Protein AF-A0AAV0HDR7-F1 (afdb_monomer_lite)

Structure (mmCIF, N/CA/C/O backbone):
data_AF-A0AAV0HDR7-F1
#
_entry.id   AF-A0AAV0HDR7-F1
#
loop_
_atom_site.group_PDB
_atom_site.id
_atom_site.type_symbol
_atom_site.label_atom_id
_atom_site.label_alt_id
_atom_site.label_comp_id
_atom_site.label_asym_id
_atom_site.label_entity_id
_atom_site.label_seq_id
_atom_site.pdbx_PDB_ins_code
_atom_site.Cartn_x
_atom_site.Cartn_y
_atom_site.Cartn_z
_atom_site.occupancy
_atom_site.B_iso_or_equiv
_atom_site.auth_seq_id
_atom_site.auth_comp_id
_atom_site.auth_asym_id
_atom_site.auth_atom_id
_atom_site.pdbx_PDB_model_num
ATOM 1 N N . GLN A 1 1 ? -27.074 -15.297 44.265 1.00 34.19 1 GLN A N 1
ATOM 2 C CA . GLN A 1 1 ? -26.289 -14.424 43.370 1.00 34.19 1 GLN A CA 1
ATOM 3 C C . GLN A 1 1 ? -26.998 -13.086 43.379 1.00 34.19 1 GLN A C 1
ATOM 5 O O . GLN A 1 1 ? -28.187 -13.069 43.107 1.00 34.19 1 GLN A O 1
ATOM 10 N N . ILE A 1 2 ? -26.336 -12.035 43.858 1.00 39.72 2 ILE A N 1
ATOM 11 C CA . ILE A 1 2 ? -26.912 -10.687 43.907 1.00 39.72 2 ILE A CA 1
ATOM 12 C C . ILE A 1 2 ? -26.696 -10.109 42.510 1.00 39.72 2 ILE A C 1
ATOM 14 O O . ILE A 1 2 ? -25.548 -9.975 42.090 1.00 39.72 2 ILE A O 1
ATOM 18 N N . GLU A 1 3 ? -27.776 -9.871 41.774 1.00 47.06 3 GLU A N 1
ATOM 19 C CA . GLU A 1 3 ? -27.735 -9.098 40.534 1.00 47.06 3 GLU A CA 1
ATOM 20 C C . GLU A 1 3 ? -27.318 -7.669 40.915 1.00 47.06 3 GLU A C 1
ATOM 22 O O . GLU A 1 3 ? -28.027 -6.982 41.647 1.00 47.06 3 GLU A O 1
ATOM 27 N N . GLU A 1 4 ? -26.101 -7.261 40.538 1.00 54.31 4 GLU A N 1
ATOM 28 C CA . GLU A 1 4 ? -25.641 -5.886 40.743 1.00 54.31 4 GLU A CA 1
ATOM 29 C C . GLU A 1 4 ? -26.435 -4.961 39.810 1.00 54.31 4 GLU A C 1
ATOM 31 O O . GLU A 1 4 ? -26.267 -4.992 38.591 1.00 54.31 4 GLU A O 1
ATOM 36 N N . GLU A 1 5 ? -27.312 -4.146 40.393 1.00 54.53 5 GLU A N 1
ATOM 37 C CA . GLU A 1 5 ? -28.122 -3.152 39.692 1.00 54.53 5 GLU A CA 1
ATOM 38 C C . GLU A 1 5 ? -27.231 -1.958 39.296 1.00 54.53 5 GLU A C 1
ATOM 40 O O . GLU A 1 5 ? -26.874 -1.114 40.118 1.00 54.53 5 GLU A O 1
ATOM 45 N N . VAL A 1 6 ? -26.793 -1.928 38.034 1.00 62.16 6 VAL A N 1
ATOM 46 C CA . VAL A 1 6 ? -26.079 -0.792 37.433 1.00 62.16 6 VAL A CA 1
ATOM 47 C C . VAL A 1 6 ? -27.110 0.085 36.730 1.00 62.16 6 VAL A C 1
ATOM 49 O O . VAL A 1 6 ? -27.763 -0.368 35.793 1.00 62.16 6 VAL A O 1
ATOM 52 N N . ILE A 1 7 ? -27.246 1.335 37.172 1.00 64.31 7 ILE A N 1
ATOM 53 C CA . ILE A 1 7 ? -28.207 2.288 36.603 1.00 64.31 7 ILE A CA 1
ATOM 54 C C . ILE A 1 7 ? -27.607 2.899 35.328 1.00 64.31 7 ILE A C 1
ATOM 56 O O . ILE A 1 7 ? -26.497 3.442 35.352 1.00 64.31 7 ILE A O 1
ATOM 60 N N . GLU A 1 8 ? -28.339 2.781 34.219 1.00 63.56 8 GLU A N 1
ATOM 61 C CA . GLU A 1 8 ? -27.981 3.320 32.905 1.00 63.56 8 GLU A CA 1
ATOM 62 C C . GLU A 1 8 ? -28.693 4.665 32.680 1.00 63.56 8 GLU A C 1
ATOM 64 O O . GLU A 1 8 ? -29.906 4.710 32.488 1.00 63.56 8 GLU A O 1
ATOM 69 N N . GLU A 1 9 ? -27.943 5.770 32.708 1.00 61.28 9 GLU A N 1
ATOM 70 C CA . GLU A 1 9 ? -28.445 7.100 32.336 1.00 61.28 9 GLU A CA 1
ATOM 71 C C . GLU A 1 9 ? -27.957 7.425 30.914 1.00 61.28 9 GLU A C 1
ATOM 73 O O . GLU A 1 9 ? -26.749 7.466 30.663 1.00 61.28 9 GLU A O 1
ATOM 78 N N . THR A 1 10 ? -28.881 7.626 29.968 1.00 55.19 10 THR A N 1
ATOM 79 C CA . THR A 1 10 ? -28.569 8.096 28.607 1.00 55.19 10 THR A CA 1
ATOM 80 C C . THR A 1 10 ? -28.959 9.562 28.467 1.00 55.19 10 THR A C 1
ATOM 82 O O . THR A 1 10 ? -30.119 9.927 28.657 1.00 55.19 10 THR A O 1
ATOM 85 N N . ASP A 1 11 ? -27.979 10.402 28.148 1.00 59.41 11 ASP A N 1
ATOM 86 C CA . ASP A 1 11 ? -28.189 11.831 27.918 1.00 59.41 11 ASP A CA 1
ATOM 87 C C . ASP A 1 11 ? -28.703 12.085 26.480 1.00 59.41 11 ASP A C 1
ATOM 89 O O . ASP A 1 11 ? -28.557 11.245 25.586 1.00 59.41 11 ASP A O 1
ATOM 93 N N . TYR A 1 12 ? -29.319 13.252 26.238 1.00 51.06 12 TYR A N 1
ATOM 94 C CA . TYR A 1 12 ? -29.935 13.636 24.947 1.00 51.06 12 TYR A CA 1
ATOM 95 C C . TYR A 1 12 ? -28.944 13.640 23.760 1.00 51.06 12 TYR A C 1
ATOM 97 O O . TYR A 1 12 ? -29.343 13.527 22.604 1.00 51.06 12 TYR A O 1
ATOM 105 N N . ASP A 1 13 ? -27.648 13.745 24.044 1.00 52.84 13 ASP A N 1
ATOM 106 C CA . ASP A 1 13 ? -26.509 13.690 23.121 1.00 52.84 13 ASP A CA 1
ATOM 107 C C . ASP A 1 13 ? -25.952 12.262 22.908 1.00 52.84 13 ASP A C 1
ATOM 109 O O . ASP A 1 13 ? -24.920 12.082 22.260 1.00 52.84 13 ASP A O 1
ATOM 113 N N . GLY A 1 14 ? -26.641 11.229 23.409 1.00 55.72 14 GLY A N 1
ATOM 114 C CA . GLY A 1 14 ? -26.338 9.820 23.133 1.00 55.72 14 GLY A CA 1
ATOM 115 C C . GLY A 1 14 ? -25.164 9.253 23.932 1.00 55.72 14 GLY A C 1
ATOM 116 O O . GLY A 1 14 ? -24.683 8.155 23.635 1.00 55.72 14 GLY A O 1
ATOM 117 N N . PHE A 1 15 ? -24.690 9.969 24.951 1.00 53.84 15 PHE A N 1
ATOM 118 C CA . PHE A 1 15 ? -23.687 9.442 25.863 1.00 53.84 15 PHE A CA 1
ATOM 119 C C . PHE A 1 15 ? -24.337 8.647 26.998 1.00 53.84 15 PHE A C 1
ATOM 121 O O . PHE A 1 15 ? -25.120 9.172 27.783 1.00 53.84 15 PHE A O 1
ATOM 128 N N . THR A 1 16 ? -23.952 7.375 27.117 1.00 61.91 16 THR A N 1
ATOM 129 C CA . THR A 1 16 ? -24.355 6.518 28.236 1.00 61.91 16 THR A CA 1
ATOM 130 C C . THR A 1 16 ? -23.404 6.700 29.418 1.00 61.91 16 THR A C 1
ATOM 132 O O . THR A 1 16 ? -22.195 6.444 29.310 1.00 61.91 16 THR A O 1
ATOM 135 N N . THR A 1 17 ? -23.942 7.110 30.561 1.00 69.00 17 THR A N 1
ATOM 136 C CA . THR A 1 17 ? -23.206 7.261 31.816 1.00 69.00 17 THR A CA 1
ATOM 137 C C . THR A 1 17 ? -23.648 6.177 32.790 1.00 69.00 17 THR A C 1
ATOM 139 O O . THR A 1 17 ? -24.837 5.986 33.022 1.00 69.00 17 THR A O 1
ATOM 142 N N . TYR A 1 18 ? -22.682 5.453 33.355 1.00 74.00 18 TYR A N 1
ATOM 143 C CA . TYR A 1 18 ? -22.943 4.392 34.323 1.00 74.00 18 TYR A CA 1
ATOM 144 C C . TYR A 1 18 ? -22.607 4.898 35.720 1.00 74.00 18 TYR A C 1
ATOM 146 O O . TYR A 1 18 ? -21.562 5.531 35.916 1.00 74.00 18 TYR A O 1
ATOM 154 N N . VAL A 1 19 ? -23.474 4.606 36.685 1.00 76.50 19 VAL A N 1
ATOM 155 C CA . VAL A 1 19 ? -23.267 4.955 38.094 1.00 76.50 19 VAL A CA 1
ATOM 156 C C . VAL A 1 19 ? -23.008 3.674 38.881 1.00 76.50 19 VAL A C 1
ATOM 158 O O . VAL A 1 19 ? -23.802 2.737 38.817 1.00 76.50 19 VAL A O 1
ATOM 161 N N . ASP A 1 20 ? -21.876 3.603 39.589 1.00 77.44 20 ASP A N 1
ATOM 162 C CA . ASP A 1 20 ? -21.622 2.497 40.517 1.00 77.44 20 ASP A CA 1
ATOM 163 C C . ASP A 1 20 ? -22.360 2.686 41.856 1.00 77.44 20 ASP A C 1
ATOM 165 O O . ASP A 1 20 ? -22.874 3.758 42.177 1.00 77.44 20 ASP A O 1
ATOM 169 N N . LYS A 1 21 ? -22.358 1.639 42.686 1.00 77.88 21 LYS A N 1
ATOM 170 C CA . LYS A 1 21 ? -22.936 1.641 44.043 1.00 77.88 21 LYS A CA 1
ATOM 171 C C . LYS A 1 21 ? -22.360 2.698 44.999 1.00 77.88 21 LYS A C 1
ATOM 173 O O . LYS A 1 21 ? -22.948 2.949 46.045 1.00 77.88 21 LYS A O 1
ATOM 178 N N . ASN A 1 22 ? -21.237 3.321 44.646 1.00 80.31 22 ASN A N 1
ATOM 179 C CA . ASN A 1 22 ? -20.591 4.383 45.414 1.00 80.31 22 ASN A CA 1
ATOM 180 C C . ASN A 1 22 ? -20.897 5.779 44.832 1.00 80.31 22 ASN A C 1
ATOM 182 O O . ASN A 1 22 ? -20.291 6.764 45.256 1.00 80.31 22 ASN A O 1
ATOM 186 N N . GLY A 1 23 ? -21.802 5.878 43.850 1.00 75.69 23 GLY A N 1
ATOM 187 C CA . GLY A 1 23 ? -22.158 7.127 43.175 1.00 75.69 23 GLY A CA 1
ATOM 188 C C . GLY A 1 23 ? -21.107 7.614 42.174 1.00 75.69 23 GLY A C 1
ATOM 189 O O . GLY A 1 23 ? -21.190 8.744 41.684 1.00 75.69 23 GLY A O 1
ATOM 190 N N . ARG A 1 24 ? -20.099 6.797 41.848 1.00 76.19 24 ARG A N 1
ATOM 191 C CA . ARG A 1 24 ? -19.065 7.152 40.880 1.00 76.19 24 ARG A CA 1
ATOM 192 C C . ARG A 1 24 ? -19.636 7.020 39.476 1.00 76.19 24 ARG A C 1
ATOM 194 O O . ARG A 1 24 ? -19.948 5.924 39.013 1.00 76.19 24 ARG A O 1
ATOM 201 N N . ARG A 1 25 ? -19.712 8.151 38.777 1.00 77.44 25 ARG A N 1
ATOM 202 C CA . ARG A 1 25 ? -20.031 8.200 37.349 1.00 77.44 25 ARG A CA 1
ATOM 203 C C . ARG A 1 25 ? -18.803 7.780 36.549 1.00 77.44 25 ARG A C 1
ATOM 205 O O . ARG A 1 25 ? -17.730 8.368 36.695 1.00 77.44 25 ARG A O 1
ATOM 212 N N . PHE A 1 26 ? -18.948 6.779 35.696 1.00 71.00 26 PHE A N 1
ATOM 213 C CA . PHE A 1 26 ? -17.917 6.389 34.744 1.00 71.00 26 PHE A CA 1
ATOM 214 C C . PHE A 1 26 ? -18.532 6.165 33.366 1.00 71.00 26 PHE A C 1
ATOM 216 O O . PHE A 1 26 ? -19.671 5.725 33.215 1.00 71.00 26 PHE A O 1
ATOM 223 N N . ARG A 1 27 ? -17.755 6.480 32.331 1.00 71.12 27 ARG A N 1
ATOM 224 C CA . ARG A 1 27 ? -18.129 6.206 30.946 1.00 71.12 27 ARG A CA 1
ATOM 225 C C . ARG A 1 27 ? -17.504 4.891 30.522 1.00 71.12 27 ARG A C 1
ATOM 227 O O . ARG A 1 27 ? -16.289 4.720 30.617 1.00 71.12 27 ARG A O 1
ATOM 234 N N . ARG A 1 28 ? -18.323 3.971 30.020 1.00 68.94 28 ARG A N 1
ATOM 235 C CA . ARG A 1 28 ? -17.822 2.887 29.171 1.00 68.94 28 ARG A CA 1
ATOM 236 C C . ARG A 1 28 ? -17.846 3.383 27.736 1.00 68.94 28 ARG A C 1
ATOM 238 O O . ARG A 1 28 ? -18.742 4.126 27.348 1.00 68.94 28 ARG A O 1
ATOM 245 N N . ARG A 1 29 ? -16.854 2.989 26.941 1.00 60.09 29 ARG A N 1
ATOM 246 C CA . ARG A 1 29 ? -16.893 3.263 25.505 1.00 60.09 29 ARG A CA 1
ATOM 247 C C . ARG A 1 29 ? -18.033 2.432 24.911 1.00 60.09 29 ARG A C 1
ATOM 249 O O . ARG A 1 29 ? -17.983 1.207 24.985 1.00 60.09 29 ARG A O 1
ATOM 256 N N . GLY A 1 30 ? -19.059 3.099 24.389 1.00 72.50 30 GLY A N 1
ATOM 257 C CA . GLY A 1 30 ? -20.176 2.442 23.716 1.00 72.50 30 GLY A CA 1
ATOM 258 C C . GLY A 1 30 ? -19.749 1.767 22.404 1.00 72.50 30 GLY A C 1
ATOM 259 O O . GLY A 1 30 ? -18.635 2.003 21.915 1.00 72.50 30 GLY A O 1
ATOM 260 N N . PRO A 1 31 ? -20.615 0.924 21.815 1.00 73.69 31 PRO A N 1
ATOM 261 C CA . PRO A 1 31 ? -20.361 0.312 20.518 1.00 73.69 31 PRO A CA 1
ATOM 262 C C . PRO A 1 31 ? -20.092 1.380 19.453 1.00 73.69 31 PRO A C 1
ATOM 264 O O . PRO A 1 31 ? -20.821 2.358 19.340 1.00 73.69 31 PRO A O 1
ATOM 267 N N . THR A 1 32 ? -19.059 1.190 18.634 1.00 81.25 32 THR A N 1
ATOM 268 C CA . THR A 1 32 ? -18.832 2.055 17.469 1.00 81.25 32 THR A CA 1
ATOM 269 C C . THR A 1 32 ? -19.924 1.786 16.435 1.00 81.25 32 THR A C 1
ATOM 271 O O . THR A 1 32 ? -20.036 0.647 15.974 1.00 81.25 32 THR A O 1
ATOM 274 N N . VAL A 1 33 ? -20.733 2.804 16.116 1.00 80.38 33 VAL A N 1
ATOM 275 C CA . VAL A 1 33 ? -21.875 2.702 15.180 1.00 80.38 33 VAL A CA 1
ATOM 276 C C . VAL A 1 33 ? -21.598 3.409 13.847 1.00 80.38 33 VAL A C 1
ATOM 278 O O . VAL A 1 33 ? -22.056 2.933 12.816 1.00 80.38 33 VAL A O 1
ATOM 281 N N . LEU A 1 34 ? -20.790 4.482 13.858 1.00 85.62 34 LEU A N 1
ATOM 282 C CA . LEU A 1 34 ? -20.462 5.322 12.690 1.00 85.62 34 LEU A CA 1
ATOM 283 C C . LEU A 1 34 ? -21.707 5.921 12.007 1.00 85.62 34 LEU A C 1
ATOM 285 O O . LEU A 1 34 ? -21.869 5.791 10.801 1.00 85.62 34 LEU A O 1
ATOM 289 N N . ALA A 1 35 ? -22.604 6.553 12.773 1.00 84.44 35 ALA A N 1
ATOM 290 C CA . ALA A 1 35 ? -23.875 7.081 12.257 1.00 84.44 35 ALA A CA 1
ATOM 291 C C . ALA A 1 35 ? -23.698 8.040 11.065 1.00 84.44 35 ALA A C 1
ATOM 293 O O . ALA A 1 35 ? -24.413 7.909 10.074 1.00 84.44 35 ALA A O 1
ATOM 294 N N . ASP A 1 36 ? -22.705 8.929 11.130 1.00 85.19 36 ASP A N 1
ATOM 295 C CA . ASP A 1 36 ? -22.412 9.890 10.061 1.00 85.19 36 ASP A CA 1
ATOM 296 C C . ASP A 1 36 ? -22.093 9.182 8.740 1.00 85.19 36 ASP A C 1
ATOM 298 O O . ASP A 1 36 ? -22.634 9.544 7.704 1.00 85.19 36 ASP A O 1
ATOM 302 N N . LEU A 1 37 ? -21.311 8.097 8.800 1.00 84.50 37 LEU A N 1
ATOM 303 C CA . LEU A 1 37 ? -20.946 7.274 7.645 1.00 84.50 37 LEU A CA 1
ATOM 304 C C . LEU A 1 37 ? -22.163 6.608 6.989 1.00 84.50 37 LEU A C 1
ATOM 306 O O . LEU A 1 37 ? -22.283 6.549 5.765 1.00 84.50 37 LEU A O 1
ATOM 310 N N . TRP A 1 38 ? -23.074 6.075 7.804 1.00 83.12 38 TRP A N 1
ATOM 311 C CA . TRP A 1 38 ? -24.282 5.421 7.299 1.00 83.12 38 TRP A CA 1
ATOM 312 C C . TRP A 1 38 ? -25.230 6.419 6.632 1.00 83.12 38 TRP A C 1
ATOM 314 O O . TRP A 1 38 ? -25.841 6.078 5.616 1.00 83.12 38 TRP A O 1
ATOM 324 N N . ASN A 1 39 ? -25.275 7.646 7.152 1.00 85.44 39 ASN A N 1
ATOM 325 C CA . ASN A 1 39 ? -26.124 8.733 6.673 1.00 85.44 39 ASN A CA 1
ATOM 326 C C . ASN A 1 39 ? -25.487 9.582 5.556 1.00 85.44 39 ASN A C 1
ATOM 328 O O . ASN A 1 39 ? -26.106 10.555 5.136 1.00 85.44 39 ASN A O 1
ATOM 332 N N . MET A 1 40 ? -24.291 9.227 5.067 1.00 82.00 40 MET A N 1
ATOM 333 C CA . MET A 1 40 ? -23.669 9.910 3.927 1.00 82.00 40 MET A CA 1
ATOM 334 C C . MET A 1 40 ? -24.518 9.785 2.663 1.00 82.00 40 MET A C 1
ATOM 336 O O . MET A 1 40 ? -25.127 8.732 2.407 1.00 82.00 40 MET A O 1
ATOM 340 N N . ASP A 1 41 ? -24.489 10.844 1.854 1.00 82.06 41 ASP A N 1
ATOM 341 C CA . ASP A 1 41 ? -25.133 10.870 0.549 1.00 82.06 41 ASP A CA 1
ATOM 342 C C . ASP A 1 41 ? -24.587 9.743 -0.347 1.00 82.06 41 ASP A C 1
ATOM 344 O O . ASP A 1 41 ? -23.378 9.523 -0.386 1.00 82.06 41 ASP A O 1
ATOM 348 N N . PRO A 1 42 ? -25.429 9.046 -1.133 1.00 80.31 42 PRO A N 1
ATOM 349 C CA . PRO A 1 42 ? -24.983 7.944 -1.998 1.00 80.31 42 PRO A CA 1
ATOM 350 C C . PRO A 1 42 ? -23.933 8.329 -3.056 1.00 80.31 42 PRO A C 1
ATOM 352 O O . PRO A 1 42 ? -23.271 7.462 -3.625 1.00 80.31 42 PRO A O 1
ATOM 355 N N . ASN A 1 43 ? -23.805 9.627 -3.351 1.00 81.25 43 ASN A N 1
ATOM 356 C CA . ASN A 1 43 ? -22.814 10.164 -4.285 1.00 81.25 43 ASN A CA 1
ATOM 357 C C . ASN A 1 43 ? -21.479 10.508 -3.607 1.00 81.25 43 ASN A C 1
ATOM 359 O O . ASN A 1 43 ? -20.488 10.726 -4.304 1.00 81.25 43 ASN A O 1
ATOM 363 N N . GLU A 1 44 ? -21.452 10.583 -2.278 1.00 82.94 44 GLU A N 1
ATOM 364 C CA . GLU A 1 44 ? -20.258 10.872 -1.500 1.00 82.94 44 GLU A CA 1
ATOM 365 C C . GLU A 1 44 ? -19.588 9.558 -1.100 1.00 82.94 44 GLU A C 1
ATOM 367 O O . GLU A 1 44 ? -20.213 8.646 -0.559 1.00 82.94 44 GLU A O 1
ATOM 372 N N . LYS A 1 45 ? -18.294 9.446 -1.397 1.00 84.81 45 LYS A N 1
ATOM 373 C CA . LYS A 1 45 ? -17.498 8.263 -1.081 1.00 84.81 45 LYS A CA 1
ATOM 374 C C . LYS A 1 45 ? -16.282 8.694 -0.299 1.00 84.81 45 LYS A C 1
ATOM 376 O O . LYS A 1 45 ? -15.652 9.693 -0.636 1.00 84.81 45 LYS A O 1
ATOM 381 N N . ILE A 1 46 ? -15.921 7.906 0.704 1.00 83.12 46 ILE A N 1
ATOM 382 C CA . ILE A 1 46 ? -14.618 8.071 1.337 1.00 83.12 46 ILE A CA 1
ATOM 383 C C . ILE A 1 46 ? -13.556 7.654 0.314 1.00 83.12 46 ILE A C 1
ATOM 385 O O . ILE A 1 46 ? -13.763 6.695 -0.434 1.00 83.12 46 ILE A O 1
ATOM 389 N N . ASP A 1 47 ? -12.420 8.347 0.305 1.00 83.25 47 ASP A N 1
ATOM 390 C CA . ASP A 1 47 ? -11.208 7.946 -0.407 1.00 83.25 47 ASP A CA 1
ATOM 391 C C . ASP A 1 47 ? -10.232 7.265 0.567 1.00 83.25 47 ASP A C 1
ATOM 393 O O . ASP A 1 47 ? -9.841 7.829 1.586 1.00 83.25 47 ASP A O 1
ATOM 397 N N . VAL A 1 48 ? -9.845 6.024 0.267 1.00 82.88 48 VAL A N 1
ATOM 398 C CA . VAL A 1 48 ? -8.876 5.232 1.028 1.00 82.88 48 VAL A CA 1
ATOM 399 C C . VAL A 1 48 ? -7.819 4.806 0.053 1.00 82.88 48 VAL A C 1
ATOM 401 O O . VAL A 1 48 ? -8.067 4.157 -0.966 1.00 82.88 48 VAL A O 1
ATOM 404 N N . GLU A 1 49 ? -6.615 5.202 0.407 1.00 84.25 49 GLU A N 1
ATOM 405 C CA . GLU A 1 49 ? -5.419 4.825 -0.298 1.00 84.25 49 GLU A CA 1
ATOM 406 C C . GLU A 1 49 ? -5.117 3.369 0.044 1.00 84.25 49 GLU A C 1
ATOM 408 O O . GLU A 1 49 ? -5.338 2.904 1.166 1.00 84.25 49 GLU A O 1
ATOM 413 N N . VAL A 1 50 ? -4.651 2.618 -0.946 1.00 81.75 50 VAL A N 1
ATOM 414 C CA . VAL A 1 50 ? -4.250 1.230 -0.740 1.00 81.75 50 VAL A CA 1
ATOM 415 C C . VAL A 1 50 ? -2.807 1.041 -1.153 1.00 81.75 50 VAL A C 1
ATOM 417 O O . VAL A 1 50 ? -2.346 1.544 -2.182 1.00 81.75 50 VAL A O 1
ATOM 420 N N . ASN A 1 51 ? -2.093 0.260 -0.351 1.00 81.88 51 ASN A N 1
ATOM 421 C CA . ASN A 1 51 ? -0.738 -0.137 -0.680 1.00 81.88 51 ASN A CA 1
ATOM 422 C C . ASN A 1 51 ? -0.733 -1.168 -1.830 1.00 81.88 51 ASN A C 1
ATOM 424 O O . ASN A 1 51 ? -1.769 -1.700 -2.238 1.00 81.88 51 ASN A O 1
ATOM 428 N N . LYS A 1 52 ? 0.460 -1.535 -2.311 1.00 79.06 52 LYS A N 1
ATOM 429 C CA . LYS A 1 52 ? 0.664 -2.569 -3.350 1.00 79.06 52 LYS A CA 1
ATOM 430 C C . LYS A 1 52 ? 0.033 -3.939 -3.043 1.00 79.06 52 LYS A C 1
ATOM 432 O O . LYS A 1 52 ? -0.159 -4.745 -3.947 1.00 79.06 52 LYS A O 1
ATOM 437 N N . HIS A 1 53 ? -0.264 -4.215 -1.775 1.00 76.19 53 HIS A N 1
ATOM 438 C CA . HIS A 1 53 ? -0.889 -5.454 -1.313 1.00 76.19 53 HIS A CA 1
ATOM 439 C C . HIS A 1 53 ? -2.410 -5.322 -1.125 1.00 76.19 53 HIS A C 1
ATOM 441 O O . HIS A 1 53 ? -3.047 -6.269 -0.667 1.00 76.19 53 HIS A O 1
ATOM 447 N N . GLY A 1 54 ? -3.002 -4.169 -1.454 1.00 75.88 54 GLY A N 1
ATOM 448 C CA . GLY A 1 54 ? -4.429 -3.896 -1.270 1.00 75.88 54 GLY A CA 1
ATOM 449 C C . GLY A 1 54 ? -4.833 -3.654 0.187 1.00 75.88 54 GLY A C 1
ATOM 450 O O . GLY A 1 54 ? -6.013 -3.728 0.515 1.00 75.88 54 GLY A O 1
ATOM 451 N N . THR A 1 55 ? -3.874 -3.402 1.081 1.00 82.31 55 THR A N 1
ATOM 452 C CA . THR A 1 55 ? -4.161 -3.017 2.469 1.00 82.31 55 THR A CA 1
ATOM 453 C C . THR A 1 55 ? -4.454 -1.519 2.522 1.00 82.31 55 THR A C 1
ATOM 455 O O . THR A 1 55 ? -3.678 -0.752 1.945 1.00 82.31 55 THR A O 1
ATOM 458 N N . PRO A 1 56 ? -5.524 -1.092 3.212 1.00 83.25 56 PRO A N 1
ATOM 459 C CA . PRO A 1 56 ? -5.830 0.321 3.381 1.00 83.25 56 PRO A CA 1
ATOM 460 C C . PRO A 1 56 ? -4.725 1.024 4.176 1.00 83.25 56 PRO A C 1
ATOM 462 O O . PRO A 1 56 ? -4.320 0.561 5.244 1.00 83.25 56 PRO A O 1
ATOM 465 N N . CYS A 1 57 ? -4.252 2.147 3.656 1.00 81.50 57 CYS A N 1
ATOM 466 C CA . CYS A 1 57 ? -3.274 3.030 4.275 1.00 81.50 57 CYS A CA 1
ATOM 467 C C . CYS A 1 57 ? -3.773 4.480 4.211 1.00 81.50 57 CYS A C 1
ATOM 469 O O . CYS A 1 57 ? -4.644 4.827 3.421 1.00 81.50 57 CYS A O 1
ATOM 471 N N . GLY A 1 58 ? -3.268 5.330 5.105 1.00 79.88 58 GLY A N 1
ATOM 472 C CA . GLY A 1 58 ? -3.606 6.754 5.129 1.00 79.88 58 GLY A CA 1
ATOM 473 C C . GLY A 1 58 ? -4.596 7.172 6.210 1.00 79.88 58 GLY A C 1
ATOM 474 O O . GLY A 1 58 ? -4.963 6.359 7.061 1.00 79.88 58 GLY A O 1
ATOM 475 N N . PRO A 1 59 ? -4.986 8.457 6.216 1.00 81.81 59 PRO A N 1
ATOM 476 C CA . PRO A 1 59 ? -5.759 9.056 7.305 1.00 81.81 59 PRO A CA 1
ATOM 477 C C . PRO A 1 59 ? -7.110 8.359 7.508 1.00 81.81 59 PRO A C 1
ATOM 479 O O . PRO A 1 59 ? -7.487 8.056 8.638 1.00 81.81 59 PRO A O 1
ATOM 482 N N . GLU A 1 60 ? -7.773 7.985 6.414 1.00 84.88 60 GLU A N 1
ATOM 483 C CA . GLU A 1 60 ? -9.089 7.337 6.443 1.00 84.88 60 GLU A CA 1
ATOM 484 C C . GLU A 1 60 ? -9.035 5.820 6.686 1.00 84.88 60 GLU A C 1
ATOM 486 O O . GLU A 1 60 ? -10.068 5.170 6.867 1.00 84.88 60 GLU A O 1
ATOM 491 N N . SER A 1 61 ? -7.838 5.222 6.752 1.00 83.75 61 SER A N 1
ATOM 492 C CA . SER A 1 61 ? -7.682 3.775 6.968 1.00 83.75 61 SER A CA 1
ATOM 493 C C . SER A 1 61 ? -8.291 3.304 8.295 1.00 83.75 61 SER A C 1
ATOM 495 O O . SER A 1 61 ? -8.902 2.235 8.356 1.00 83.75 61 SER A O 1
ATOM 497 N N . GLY A 1 62 ? -8.186 4.115 9.354 1.00 85.00 62 GLY A N 1
ATOM 498 C CA . GLY A 1 62 ? -8.766 3.812 10.665 1.00 85.00 62 GLY A CA 1
ATOM 499 C C . GLY A 1 62 ? -10.296 3.879 10.675 1.00 85.00 62 GLY A C 1
ATOM 500 O O . GLY A 1 62 ? -10.951 3.040 11.306 1.00 85.00 62 GLY A O 1
ATOM 501 N N . LEU A 1 63 ? -10.871 4.839 9.943 1.00 86.75 63 LEU A N 1
ATOM 502 C CA . LEU A 1 63 ? -12.318 4.962 9.766 1.00 86.75 63 LEU A CA 1
ATOM 503 C C . LEU A 1 63 ? -12.859 3.767 8.975 1.00 86.75 63 LEU A C 1
ATOM 505 O O . LEU A 1 63 ? -13.816 3.119 9.404 1.00 86.75 63 LEU A O 1
ATOM 509 N N . PHE A 1 64 ? -12.175 3.396 7.893 1.00 86.50 64 PHE A N 1
ATOM 510 C CA . PHE A 1 64 ? -12.518 2.226 7.092 1.00 86.50 64 PHE A CA 1
ATOM 511 C C . PHE A 1 64 ? -12.433 0.913 7.874 1.00 86.50 64 PHE A C 1
ATOM 513 O O . PHE A 1 64 ? -13.349 0.091 7.822 1.00 86.50 64 PHE A O 1
ATOM 520 N N . ALA A 1 65 ? -11.365 0.714 8.650 1.00 87.75 65 ALA A N 1
ATOM 521 C CA . ALA A 1 65 ? -11.231 -0.461 9.506 1.00 87.75 65 ALA A CA 1
ATOM 522 C C . ALA A 1 65 ? -12.378 -0.543 10.529 1.00 87.75 65 ALA A C 1
ATOM 524 O O . ALA A 1 65 ? -12.932 -1.620 10.767 1.00 87.75 65 ALA A O 1
ATOM 525 N N . SER A 1 66 ? -12.780 0.601 11.091 1.00 88.56 66 SER A N 1
ATOM 526 C CA . SER A 1 66 ? -13.925 0.685 12.003 1.00 88.56 66 SER A CA 1
ATOM 527 C C . SER A 1 66 ? -15.236 0.326 11.298 1.00 88.56 66 SER A C 1
ATOM 529 O O . SER A 1 66 ? -16.031 -0.433 11.853 1.00 88.56 66 SER A O 1
ATOM 531 N N . PHE A 1 67 ? -15.441 0.802 10.066 1.00 89.56 67 PHE A N 1
ATOM 532 C CA . PHE A 1 67 ? -16.601 0.474 9.233 1.00 89.56 67 PHE A CA 1
ATOM 533 C C . PHE A 1 67 ? -16.703 -1.021 8.944 1.00 89.56 67 PHE A C 1
ATOM 535 O O . PHE A 1 67 ? -17.737 -1.630 9.225 1.00 89.56 67 PHE A O 1
ATOM 542 N N . LEU A 1 68 ? -15.616 -1.645 8.487 1.00 88.69 68 LEU A N 1
ATOM 543 C CA . LEU A 1 68 ? -15.570 -3.094 8.283 1.00 88.69 68 LEU A CA 1
ATOM 544 C C . LEU A 1 68 ? -15.880 -3.856 9.578 1.00 88.69 68 LEU A C 1
ATOM 546 O O . LEU A 1 68 ? -16.581 -4.867 9.548 1.00 88.69 68 LEU A O 1
ATOM 550 N N . GLY A 1 69 ? -15.427 -3.346 10.726 1.00 88.44 69 GLY A N 1
ATOM 551 C CA . GLY A 1 69 ? -15.766 -3.892 12.040 1.00 88.44 69 GLY A CA 1
ATOM 552 C C . GLY A 1 69 ? -17.251 -3.771 12.413 1.00 88.44 69 GLY A C 1
ATOM 553 O O . GLY A 1 69 ? -17.758 -4.596 13.174 1.00 88.44 69 GLY A O 1
ATOM 554 N N . VAL A 1 70 ? -17.979 -2.773 11.904 1.00 89.00 70 VAL A N 1
ATOM 555 C CA . VAL A 1 70 ? -19.447 -2.684 12.041 1.00 89.00 70 VAL A CA 1
ATOM 556 C C . VAL A 1 70 ? -20.122 -3.709 11.131 1.00 89.00 70 VAL A C 1
ATOM 558 O O . VAL A 1 70 ? -20.966 -4.472 11.601 1.00 89.00 70 VAL A O 1
ATOM 561 N N . VAL A 1 71 ? -19.709 -3.784 9.863 1.00 88.56 71 VAL A N 1
ATOM 562 C CA . VAL A 1 71 ? -20.263 -4.731 8.880 1.00 88.56 71 VAL A CA 1
ATOM 563 C C . VAL A 1 71 ? -20.080 -6.179 9.343 1.00 88.56 71 VAL A C 1
ATOM 565 O O . VAL A 1 71 ? -21.028 -6.955 9.295 1.00 88.56 71 VAL A O 1
ATOM 568 N N . ALA A 1 72 ? -18.905 -6.525 9.876 1.00 88.81 72 ALA A N 1
ATOM 569 C CA . ALA A 1 72 ? -18.585 -7.870 10.360 1.00 88.81 72 ALA A CA 1
ATOM 570 C C . ALA A 1 72 ? -19.347 -8.298 11.628 1.00 88.81 72 ALA A C 1
ATOM 572 O O . ALA A 1 72 ? -19.336 -9.474 11.990 1.00 88.81 72 ALA A O 1
ATOM 573 N N . ARG A 1 73 ? -19.981 -7.357 12.336 1.00 86.19 73 ARG A N 1
ATOM 574 C CA . ARG A 1 73 ? -20.856 -7.655 13.482 1.00 86.19 73 ARG A CA 1
ATOM 575 C C . ARG A 1 73 ? -22.320 -7.785 13.076 1.00 86.19 73 ARG A C 1
ATOM 577 O O . ARG A 1 73 ? -23.134 -8.241 13.875 1.00 86.19 73 ARG A O 1
ATOM 584 N N . ASN A 1 74 ? -22.669 -7.380 11.860 1.00 85.56 74 ASN A N 1
ATOM 585 C CA . ASN A 1 74 ? -24.038 -7.409 11.387 1.00 85.56 74 ASN A CA 1
ATOM 586 C C . ASN A 1 74 ? -24.359 -8.787 10.794 1.00 85.56 74 ASN A C 1
ATOM 588 O O . ASN A 1 74 ? -23.895 -9.140 9.709 1.00 85.56 74 ASN A O 1
ATOM 592 N N . GLY A 1 75 ? -25.204 -9.552 11.490 1.00 84.56 75 GLY A N 1
ATOM 593 C CA . GLY A 1 75 ? -25.607 -10.902 11.081 1.00 84.56 75 GLY A CA 1
ATOM 594 C C . GLY A 1 75 ? -26.292 -10.983 9.710 1.00 84.56 75 GLY A C 1
ATOM 595 O O . GLY A 1 75 ? -26.322 -12.059 9.120 1.00 84.56 75 GLY A O 1
ATOM 596 N N . LEU A 1 76 ? -26.789 -9.863 9.166 1.00 85.94 76 LEU A N 1
ATOM 597 C CA . LEU A 1 76 ? -27.341 -9.798 7.806 1.00 85.94 76 LEU A CA 1
ATOM 598 C C . LEU A 1 76 ? -26.261 -9.953 6.726 1.00 85.94 76 LEU A C 1
ATOM 600 O O . LEU A 1 76 ? -26.522 -10.520 5.663 1.00 85.94 76 LEU A O 1
ATOM 604 N N . PHE A 1 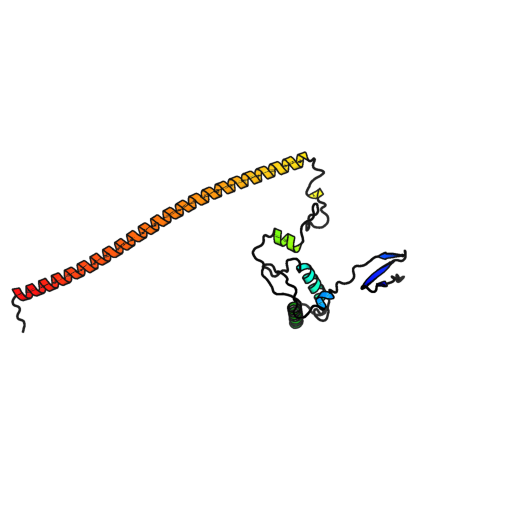77 ? -25.058 -9.444 6.998 1.00 87.00 77 PHE A N 1
ATOM 605 C CA . PHE A 1 77 ? -23.918 -9.485 6.083 1.00 87.00 77 PHE A CA 1
ATOM 606 C C . PHE A 1 77 ? -22.962 -10.622 6.423 1.00 87.00 77 PHE A C 1
ATOM 608 O O . PHE A 1 77 ? -22.433 -11.266 5.524 1.00 87.00 77 PHE A O 1
ATOM 615 N N . THR A 1 78 ? -22.770 -10.909 7.708 1.00 87.69 78 THR A N 1
ATOM 616 C CA . THR A 1 78 ? -21.868 -11.958 8.189 1.00 87.69 78 THR A CA 1
ATOM 617 C C . THR A 1 78 ? -22.601 -12.899 9.148 1.00 87.69 78 THR A C 1
ATOM 619 O O . THR A 1 78 ? -22.458 -12.767 10.368 1.00 87.69 78 THR A O 1
ATOM 622 N N . PRO A 1 79 ? -23.395 -13.856 8.628 1.00 88.19 79 PRO A N 1
ATOM 623 C CA . PRO A 1 79 ? -24.054 -14.854 9.461 1.00 88.19 79 PRO A CA 1
ATOM 624 C C . PRO A 1 79 ? -23.016 -15.707 10.195 1.00 88.19 79 PRO A C 1
ATOM 626 O O . PRO A 1 79 ? -22.145 -16.300 9.560 1.00 88.19 79 PRO A O 1
ATOM 629 N N . LEU A 1 80 ? -23.124 -15.797 11.523 1.00 86.06 80 LEU A N 1
ATOM 630 C CA . LEU A 1 80 ? -22.183 -16.557 12.361 1.00 86.06 80 LEU A CA 1
ATOM 631 C C . LEU A 1 80 ? -22.247 -18.071 12.114 1.00 86.06 80 LEU A C 1
ATOM 633 O O . LEU A 1 80 ? -21.273 -18.782 12.344 1.00 86.06 80 LEU A O 1
ATOM 637 N N . GLU A 1 81 ? -23.390 -18.559 11.634 1.00 87.06 81 GLU A N 1
ATOM 638 C CA . GLU A 1 81 ? -23.624 -19.975 11.335 1.00 87.06 81 GLU A CA 1
ATOM 639 C C . GLU A 1 81 ? -22.849 -20.448 10.096 1.00 87.06 81 GLU A C 1
ATOM 641 O O . GLU A 1 81 ? -22.545 -21.635 9.952 1.00 87.06 81 GLU A O 1
ATOM 646 N N . LEU A 1 82 ? -22.501 -19.521 9.196 1.00 87.12 82 LEU A N 1
ATOM 647 C CA . LEU A 1 82 ? -21.838 -19.832 7.938 1.00 87.12 82 LEU A CA 1
ATOM 648 C C . LEU A 1 82 ? -20.328 -19.644 8.043 1.00 87.12 82 LEU A C 1
ATOM 650 O O . LEU A 1 82 ? -19.808 -18.625 8.491 1.00 87.12 82 LEU A O 1
ATOM 654 N N . ASN A 1 83 ? -19.594 -20.630 7.533 1.00 86.25 83 ASN A N 1
ATOM 655 C CA . ASN A 1 83 ? -18.147 -20.529 7.432 1.00 86.25 83 ASN A CA 1
ATOM 656 C C . ASN A 1 83 ? -17.764 -19.745 6.168 1.00 86.25 83 ASN A C 1
ATOM 658 O O . ASN A 1 83 ? -18.123 -20.139 5.059 1.00 86.25 83 ASN A O 1
ATOM 662 N N . TRP A 1 84 ? -16.972 -18.683 6.325 1.00 83.12 84 TRP A N 1
ATOM 663 C CA . TRP A 1 84 ? -16.558 -17.783 5.240 1.00 83.12 84 TRP A CA 1
ATOM 664 C C . TRP A 1 84 ? -15.815 -18.466 4.079 1.00 83.12 84 TRP A C 1
ATOM 666 O O . TRP A 1 84 ? -15.782 -17.940 2.967 1.00 83.12 84 TRP A O 1
ATOM 676 N N . ARG A 1 85 ? -15.214 -19.640 4.319 1.00 86.06 85 ARG A N 1
ATOM 677 C CA . ARG A 1 85 ? -14.522 -20.428 3.284 1.00 86.06 85 ARG A CA 1
ATOM 678 C C . ARG A 1 85 ? -15.482 -21.237 2.405 1.00 86.06 85 ARG A C 1
ATOM 680 O O . ARG A 1 85 ? -15.071 -21.708 1.345 1.00 86.06 85 ARG A O 1
ATOM 687 N N . LYS A 1 86 ? -16.733 -21.436 2.832 1.00 88.50 86 LYS A N 1
ATOM 688 C CA . LYS A 1 86 ? -17.722 -22.249 2.111 1.00 88.50 86 LYS A CA 1
ATOM 689 C C . LYS A 1 86 ? -18.381 -21.463 0.979 1.00 88.50 86 LYS A C 1
ATOM 691 O O . LYS A 1 86 ? -18.517 -20.243 1.028 1.00 88.50 86 LYS A O 1
ATOM 696 N N . ALA A 1 87 ? -18.843 -22.188 -0.039 1.00 88.25 87 ALA A N 1
ATOM 697 C CA . ALA A 1 87 ? -19.520 -21.598 -1.192 1.00 88.25 87 ALA A CA 1
ATOM 698 C C . ALA A 1 87 ? -20.836 -20.888 -0.820 1.00 88.25 87 ALA A C 1
ATOM 700 O O . ALA A 1 87 ? -21.179 -19.890 -1.445 1.00 88.25 87 ALA A O 1
ATOM 701 N N . GLU A 1 88 ? -21.515 -21.344 0.234 1.00 89.19 88 GLU A N 1
ATOM 702 C CA . GLU A 1 88 ? -22.734 -20.735 0.793 1.00 89.19 88 GLU A CA 1
ATOM 703 C C . GLU A 1 88 ? -22.529 -19.279 1.240 1.00 89.19 88 GLU A C 1
ATOM 705 O O . GLU A 1 88 ? -23.470 -18.491 1.243 1.00 89.19 88 GLU A O 1
ATOM 710 N N . PHE A 1 89 ? -21.290 -18.888 1.559 1.00 90.38 89 PHE A N 1
ATOM 711 C CA . PHE A 1 89 ? -20.959 -17.521 1.957 1.00 90.38 89 PHE A CA 1
ATOM 712 C C . PHE A 1 89 ? -20.744 -16.572 0.761 1.00 90.38 89 PHE A C 1
ATOM 714 O O . PHE A 1 89 ? -20.730 -15.353 0.918 1.00 90.38 89 PHE A O 1
ATOM 721 N N . ARG A 1 90 ? -20.603 -17.092 -0.467 1.00 89.81 90 ARG A N 1
ATOM 722 C CA . ARG A 1 90 ? -20.396 -16.279 -1.683 1.00 89.81 90 ARG A CA 1
ATOM 723 C C . ARG A 1 90 ? -21.435 -15.164 -1.898 1.00 89.81 90 ARG A C 1
ATOM 725 O O . ARG A 1 90 ? -20.993 -14.053 -2.188 1.00 89.81 90 ARG A O 1
ATOM 732 N N . PRO A 1 91 ? -22.759 -15.383 -1.749 1.00 90.38 91 PRO A N 1
ATOM 733 C CA . PRO A 1 91 ? -23.739 -14.304 -1.908 1.00 90.38 91 PRO A CA 1
ATOM 734 C C . PRO A 1 91 ? -23.566 -13.192 -0.867 1.00 90.38 91 PRO A C 1
ATOM 736 O O . PRO A 1 91 ? -23.723 -12.020 -1.190 1.00 90.38 91 PRO A O 1
ATOM 739 N N . TYR A 1 92 ? -23.189 -13.533 0.366 1.00 91.19 92 TYR A N 1
ATOM 740 C CA . TYR A 1 92 ? -22.911 -12.554 1.417 1.00 91.19 92 TYR A CA 1
ATOM 741 C C . TYR A 1 92 ? -21.645 -11.756 1.126 1.00 91.19 92 TYR A C 1
ATOM 743 O O . TYR A 1 92 ? -21.631 -10.540 1.285 1.00 91.19 92 TYR A O 1
ATOM 751 N N . LYS A 1 93 ? -20.605 -12.419 0.606 1.00 89.69 93 LYS A N 1
ATOM 752 C CA . LYS A 1 93 ? -19.392 -11.744 0.139 1.00 89.69 93 LYS A CA 1
ATOM 753 C C . LYS A 1 93 ? -19.701 -10.712 -0.947 1.00 89.69 93 LYS A C 1
ATOM 755 O O . LYS A 1 93 ? -19.160 -9.617 -0.881 1.00 89.69 93 LYS A O 1
ATOM 760 N N . ALA A 1 94 ? -20.566 -11.045 -1.908 1.00 90.06 94 ALA A N 1
ATOM 761 C CA . ALA A 1 94 ? -20.998 -10.100 -2.939 1.00 90.06 94 ALA A CA 1
ATOM 762 C C . ALA A 1 94 ? -21.728 -8.896 -2.322 1.00 90.06 94 ALA A C 1
ATOM 764 O O . ALA A 1 94 ? -21.306 -7.772 -2.542 1.00 90.06 94 ALA A O 1
ATOM 765 N N . LYS A 1 95 ? -22.704 -9.128 -1.433 1.00 90.94 95 LYS A N 1
ATOM 766 C CA . LYS A 1 95 ? -23.412 -8.047 -0.721 1.00 90.94 95 LYS A CA 1
ATOM 767 C C . LYS A 1 95 ? -22.481 -7.129 0.072 1.00 90.94 95 LYS A C 1
ATOM 769 O O . LYS A 1 95 ? -22.673 -5.920 0.076 1.00 90.94 95 LYS A O 1
ATOM 774 N N . ILE A 1 96 ? -21.488 -7.699 0.759 1.00 90.44 96 ILE A N 1
ATOM 775 C CA . ILE A 1 96 ? -20.482 -6.919 1.493 1.00 90.44 96 ILE A CA 1
ATOM 776 C C . ILE A 1 96 ? -19.666 -6.073 0.519 1.00 90.44 96 ILE A C 1
ATOM 778 O O . ILE A 1 96 ? -19.412 -4.912 0.805 1.00 90.44 96 ILE A O 1
ATOM 782 N N . LEU A 1 97 ? -19.250 -6.639 -0.615 1.00 88.31 97 LEU A N 1
ATOM 783 C CA . LEU A 1 97 ? -18.486 -5.904 -1.620 1.00 88.31 97 LEU A CA 1
ATOM 784 C C . LEU A 1 97 ? -19.308 -4.784 -2.254 1.00 88.31 97 LEU A C 1
ATOM 786 O O . LEU A 1 97 ? -18.771 -3.694 -2.401 1.00 88.31 97 LEU A O 1
ATOM 790 N N . ASP A 1 98 ? -20.581 -5.022 -2.561 1.00 88.81 98 ASP A N 1
ATOM 791 C CA . ASP A 1 98 ? -21.483 -4.004 -3.105 1.00 88.81 98 ASP A CA 1
ATOM 792 C C . ASP A 1 98 ? -21.664 -2.854 -2.104 1.00 88.81 98 ASP A C 1
ATOM 794 O O . ASP A 1 98 ? -21.502 -1.693 -2.461 1.00 88.81 98 ASP A O 1
ATOM 798 N N . LEU A 1 99 ? -21.893 -3.175 -0.826 1.00 87.44 99 LEU A N 1
ATOM 799 C CA . LEU A 1 99 ? -22.019 -2.189 0.251 1.00 87.44 99 LEU A CA 1
ATOM 800 C C . LEU A 1 99 ? -20.723 -1.405 0.478 1.00 87.44 99 LEU A C 1
ATOM 802 O O . LEU A 1 99 ? -20.751 -0.191 0.678 1.00 87.44 99 LEU A O 1
ATOM 806 N N . VAL A 1 100 ? -19.581 -2.097 0.445 1.00 86.75 100 VAL A N 1
ATOM 807 C CA . VAL A 1 100 ? -18.277 -1.442 0.489 1.00 86.75 100 VAL A CA 1
ATOM 808 C C . VAL A 1 100 ? -18.157 -0.526 -0.721 1.00 86.75 100 VAL A C 1
ATOM 810 O O . VAL A 1 100 ? -17.900 0.633 -0.513 1.00 86.75 100 VAL A O 1
ATOM 813 N N . GLN A 1 101 ? -18.444 -0.942 -1.951 1.00 81.81 101 GLN A N 1
ATOM 814 C CA . GLN A 1 101 ? -18.325 -0.071 -3.133 1.00 81.81 101 GLN A CA 1
ATOM 815 C C . GLN A 1 101 ? -19.307 1.114 -3.155 1.00 81.81 101 GLN A C 1
ATOM 817 O O . GLN A 1 101 ? -18.989 2.172 -3.716 1.00 81.81 101 GLN A O 1
ATOM 822 N N . GLU A 1 102 ? -20.498 0.936 -2.583 1.00 81.25 102 GLU A N 1
ATOM 823 C CA . GLU A 1 102 ? -21.518 1.974 -2.434 1.00 81.25 102 GLU A CA 1
ATOM 824 C C . GLU A 1 102 ? -21.029 3.067 -1.483 1.00 81.25 102 GLU A C 1
ATOM 826 O O . GLU A 1 102 ? -20.981 4.233 -1.865 1.00 81.25 102 GLU A O 1
ATOM 831 N N . LYS A 1 103 ? -20.603 2.680 -0.276 1.00 75.56 103 LYS A N 1
ATOM 832 C CA . LYS A 1 103 ? -20.177 3.612 0.779 1.00 75.56 103 LYS A CA 1
ATOM 833 C C . LYS A 1 103 ? -18.693 3.990 0.700 1.00 75.56 103 LYS A C 1
ATOM 835 O O . LYS A 1 103 ? -18.246 4.903 1.389 1.00 75.56 103 LYS A O 1
ATOM 840 N N . ALA A 1 104 ? -17.914 3.264 -0.099 1.00 63.84 104 ALA A N 1
ATOM 841 C CA . ALA A 1 104 ? -16.474 3.147 0.081 1.00 63.84 104 ALA A CA 1
ATOM 842 C C . ALA A 1 104 ? -15.706 2.755 -1.225 1.00 63.84 104 ALA A C 1
ATOM 844 O O . ALA A 1 104 ? -15.636 1.605 -1.661 1.00 63.84 104 ALA A O 1
ATOM 845 N N . TYR A 1 105 ? -15.009 3.763 -1.766 1.00 67.56 105 TYR A N 1
ATOM 846 C CA . TYR A 1 105 ? -13.690 3.719 -2.431 1.00 67.56 105 TYR A CA 1
ATOM 847 C C . TYR A 1 105 ? -13.513 3.646 -3.953 1.00 67.56 105 TYR A C 1
ATOM 849 O O . TYR A 1 105 ? -13.731 2.633 -4.618 1.00 67.56 105 TYR A O 1
ATOM 857 N N . THR A 1 106 ? -12.867 4.708 -4.450 1.00 55.34 106 THR A N 1
ATOM 858 C CA . THR A 1 106 ? -11.895 4.717 -5.551 1.00 55.34 106 THR A CA 1
ATOM 859 C C . THR A 1 106 ? -10.534 4.212 -5.046 1.00 55.34 106 THR A C 1
ATOM 861 O O . THR A 1 106 ? -9.856 4.897 -4.288 1.00 55.34 106 THR A O 1
ATOM 864 N N . LEU A 1 107 ? -10.097 3.018 -5.464 1.00 59.03 107 LEU A N 1
ATOM 865 C CA . LEU A 1 107 ? -8.765 2.495 -5.121 1.00 59.03 107 LEU A CA 1
ATOM 866 C C . LEU A 1 107 ? -7.678 3.263 -5.892 1.00 59.03 107 LEU A C 1
ATOM 868 O O . LEU A 1 107 ? -7.450 3.000 -7.075 1.00 59.03 107 LEU A O 1
ATOM 872 N N . ARG A 1 108 ? -6.979 4.193 -5.235 1.00 58.03 108 ARG A N 1
ATOM 873 C CA . ARG A 1 108 ? -5.718 4.744 -5.755 1.00 58.03 108 ARG A CA 1
ATOM 874 C C . ARG A 1 108 ? -4.563 3.881 -5.263 1.00 58.03 108 ARG A C 1
ATOM 876 O O . ARG A 1 108 ? -4.346 3.771 -4.059 1.00 58.03 108 ARG A O 1
ATOM 883 N N . GLN A 1 109 ? -3.835 3.263 -6.196 1.00 58.12 109 GLN A N 1
ATOM 884 C CA . GLN A 1 109 ? -2.563 2.628 -5.861 1.00 58.12 109 GLN A CA 1
ATOM 885 C C . GLN A 1 109 ? -1.555 3.712 -5.496 1.00 58.12 109 GLN A C 1
ATOM 887 O O . GLN A 1 109 ? -1.322 4.640 -6.273 1.00 58.12 109 GLN A O 1
ATOM 892 N N . GLU A 1 110 ? -0.972 3.590 -4.310 1.00 59.28 110 GLU A N 1
ATOM 893 C CA . GLU A 1 110 ? 0.128 4.448 -3.898 1.00 59.28 110 GLU A CA 1
ATOM 894 C C . GLU A 1 110 ? 1.346 4.290 -4.826 1.00 59.28 110 GLU A C 1
ATOM 896 O O . GLU A 1 110 ? 1.721 3.180 -5.214 1.00 59.28 110 GLU A O 1
ATOM 901 N N . GLY A 1 111 ? 1.991 5.416 -5.155 1.00 58.72 111 GLY A N 1
ATOM 902 C CA . GLY A 1 111 ? 3.344 5.421 -5.710 1.00 58.72 111 GLY A CA 1
ATOM 903 C C . GLY A 1 111 ? 4.344 4.796 -4.729 1.00 58.72 111 GLY A C 1
ATOM 904 O O . GLY A 1 111 ? 4.045 4.598 -3.560 1.00 58.72 111 GLY A O 1
ATOM 905 N N . SER A 1 112 ? 5.538 4.446 -5.202 1.00 51.31 112 SER A N 1
ATOM 906 C CA . SER A 1 112 ? 6.603 3.846 -4.383 1.00 51.31 112 SER A CA 1
ATOM 907 C C . SER A 1 112 ? 6.917 4.673 -3.119 1.00 51.31 112 SER A C 1
ATOM 909 O O . SER A 1 112 ? 7.605 5.685 -3.223 1.00 51.31 112 SER A O 1
ATOM 911 N N . PHE A 1 113 ? 6.474 4.225 -1.940 1.00 57.00 113 PHE A N 1
ATOM 912 C CA . PHE A 1 113 ? 6.841 4.790 -0.632 1.00 57.00 113 PHE A CA 1
ATOM 913 C C . PHE A 1 113 ? 7.851 3.898 0.105 1.00 57.00 113 PHE A C 1
ATOM 915 O O . PHE A 1 113 ? 7.809 2.669 -0.012 1.00 57.00 113 PHE A O 1
ATOM 922 N N . ASP A 1 114 ? 8.731 4.512 0.901 1.00 67.12 114 ASP A N 1
ATOM 923 C CA . ASP A 1 114 ? 9.649 3.795 1.792 1.00 67.12 114 ASP A CA 1
ATOM 924 C C . ASP A 1 114 ? 8.875 3.067 2.904 1.00 67.12 114 ASP A C 1
ATOM 926 O O . ASP A 1 114 ? 7.875 3.574 3.415 1.00 67.12 114 ASP A O 1
ATOM 930 N N . ASN A 1 115 ? 9.359 1.895 3.333 1.00 71.88 115 ASN A N 1
ATOM 931 C CA . ASN A 1 115 ? 8.701 1.082 4.370 1.00 71.88 115 ASN A CA 1
ATOM 932 C C . ASN A 1 115 ? 8.461 1.855 5.682 1.00 71.88 115 ASN A C 1
ATOM 934 O O . ASN A 1 115 ? 7.465 1.609 6.357 1.00 71.88 115 ASN A O 1
ATOM 938 N N . GLU A 1 116 ? 9.339 2.804 6.012 1.00 71.75 116 GLU A N 1
ATOM 939 C CA . GLU A 1 116 ? 9.201 3.686 7.177 1.00 71.75 116 GLU A CA 1
ATOM 940 C C . GLU A 1 116 ? 7.995 4.626 7.043 1.00 71.75 116 GLU A C 1
ATOM 942 O O . GLU A 1 116 ? 7.203 4.777 7.971 1.00 71.75 116 GLU A O 1
ATOM 947 N N . GLN A 1 117 ? 7.791 5.197 5.854 1.00 69.94 117 GLN A N 1
ATOM 948 C CA . GLN A 1 117 ? 6.650 6.070 5.577 1.00 69.94 117 GLN A CA 1
ATOM 949 C C . GLN A 1 117 ? 5.338 5.279 5.635 1.00 69.94 117 GLN A C 1
ATOM 951 O O . GLN A 1 117 ? 4.357 5.749 6.208 1.00 69.94 117 GLN A O 1
ATOM 956 N N . ILE A 1 118 ? 5.333 4.044 5.119 1.00 69.25 118 ILE A N 1
ATOM 957 C CA . ILE A 1 118 ? 4.185 3.131 5.224 1.00 69.25 118 ILE A CA 1
ATOM 958 C C . ILE A 1 118 ? 3.898 2.804 6.696 1.00 69.25 118 ILE A C 1
ATOM 960 O O . ILE A 1 118 ? 2.747 2.875 7.130 1.00 69.25 118 ILE A O 1
ATOM 964 N N . PHE A 1 119 ? 4.929 2.477 7.479 1.00 71.00 119 PHE A N 1
ATOM 965 C CA . PHE A 1 119 ? 4.785 2.143 8.895 1.00 71.00 119 PHE A CA 1
ATOM 966 C C . PHE A 1 119 ? 4.215 3.318 9.700 1.00 71.00 119 PHE A C 1
ATOM 968 O O . PHE A 1 119 ? 3.229 3.142 10.419 1.00 71.00 119 PHE A O 1
ATOM 975 N N . GLN A 1 120 ? 4.750 4.527 9.518 1.00 72.12 120 GLN A N 1
ATOM 976 C CA . GLN A 1 120 ? 4.240 5.746 10.156 1.00 72.12 120 GLN A CA 1
ATOM 977 C C . GLN A 1 120 ? 2.825 6.102 9.699 1.00 72.12 120 GLN A C 1
ATOM 979 O O . GLN A 1 120 ? 2.034 6.611 10.486 1.00 72.12 120 GLN A O 1
ATOM 984 N N . LYS A 1 121 ? 2.461 5.818 8.450 1.00 71.31 121 LYS A N 1
ATOM 985 C CA . LYS A 1 121 ? 1.111 6.076 7.941 1.00 71.31 121 LYS A CA 1
ATOM 986 C C . LYS A 1 121 ? 0.074 5.107 8.520 1.00 71.31 121 LYS A C 1
ATOM 988 O O . LYS A 1 121 ? -1.049 5.515 8.793 1.00 71.31 121 LYS A O 1
ATOM 993 N N . VAL A 1 122 ? 0.450 3.846 8.746 1.00 70.25 122 VAL A N 1
ATOM 994 C CA . VAL A 1 122 ? -0.419 2.814 9.347 1.00 70.25 122 VAL A CA 1
ATOM 995 C C . VAL A 1 122 ? -0.508 2.957 10.870 1.00 70.25 122 VAL A C 1
ATOM 997 O O . VAL A 1 122 ? -1.582 2.797 11.449 1.00 70.25 122 VAL A O 1
ATOM 1000 N N . HIS A 1 123 ? 0.608 3.248 11.539 1.00 69.12 123 HIS A N 1
ATOM 1001 C CA . HIS A 1 123 ? 0.677 3.289 13.002 1.00 69.12 123 HIS A CA 1
ATOM 1002 C C . HIS A 1 123 ? 0.629 4.709 13.590 1.00 69.12 123 HIS A C 1
ATOM 1004 O O . HIS A 1 123 ? 0.406 4.857 14.797 1.00 69.12 123 HIS A O 1
ATOM 1010 N N . GLY A 1 124 ? 0.763 5.742 12.765 1.00 70.94 124 GLY A N 1
ATOM 1011 C CA . GLY A 1 124 ? 0.967 7.128 13.180 1.00 70.94 124 GLY A CA 1
ATOM 1012 C C . GLY A 1 124 ? 2.438 7.431 13.510 1.00 70.94 124 GLY A C 1
ATOM 1013 O O . GLY A 1 124 ? 3.232 6.503 13.693 1.00 70.94 124 GLY A O 1
ATOM 1014 N N . PRO A 1 125 ? 2.806 8.721 13.638 1.00 73.12 125 PRO A N 1
ATOM 1015 C CA . PRO A 1 125 ? 4.132 9.128 14.094 1.00 73.12 125 PRO A CA 1
ATOM 1016 C C . PRO A 1 125 ? 4.448 8.533 15.470 1.00 73.12 125 PRO A C 1
ATOM 1018 O O . PRO A 1 125 ? 3.604 8.537 16.375 1.00 73.12 125 PRO A O 1
ATOM 1021 N N . GLU A 1 126 ? 5.662 8.019 15.642 1.00 73.38 126 GLU A N 1
ATOM 1022 C CA . GLU A 1 126 ? 6.095 7.469 16.922 1.00 73.38 126 GLU A CA 1
ATOM 1023 C C . GLU A 1 126 ? 6.327 8.593 17.944 1.00 73.38 126 GLU A C 1
ATOM 1025 O O . GLU A 1 126 ? 6.891 9.643 17.633 1.00 73.38 126 GLU A O 1
ATOM 1030 N N . HIS A 1 127 ? 5.850 8.403 19.176 1.00 61.47 127 HIS A N 1
ATOM 1031 C CA . HIS A 1 127 ? 6.016 9.408 20.225 1.00 61.47 127 HIS A CA 1
ATOM 1032 C C . HIS A 1 127 ? 7.383 9.244 20.901 1.00 61.47 127 HIS A C 1
ATOM 1034 O O . HIS A 1 127 ? 7.781 8.109 21.184 1.00 61.47 127 HIS A O 1
ATOM 1040 N N . PRO A 1 128 ? 8.078 10.347 21.240 1.00 65.81 128 PRO A N 1
ATOM 1041 C CA . PRO A 1 128 ? 9.367 10.269 21.915 1.00 65.81 128 PRO A CA 1
ATOM 1042 C C . PRO A 1 128 ? 9.252 9.447 23.208 1.00 65.81 128 PRO A C 1
ATOM 1044 O O . PRO A 1 128 ? 8.396 9.710 24.053 1.00 65.81 128 PRO A O 1
ATOM 1047 N N . GLY A 1 129 ? 10.103 8.425 23.340 1.00 61.62 129 GLY A N 1
ATOM 1048 C CA . GLY A 1 129 ? 10.143 7.527 24.500 1.00 61.62 129 GLY A CA 1
ATOM 1049 C C . GLY A 1 129 ? 9.177 6.336 24.460 1.00 61.62 129 GLY A C 1
ATOM 1050 O O . GLY A 1 129 ? 9.074 5.618 25.453 1.00 61.62 129 GLY A O 1
ATOM 1051 N N . ARG A 1 130 ? 8.476 6.084 23.349 1.00 65.62 130 ARG A N 1
ATOM 1052 C CA . ARG A 1 130 ? 7.584 4.925 23.210 1.00 65.62 130 ARG A CA 1
ATOM 1053 C C . ARG A 1 130 ? 7.867 4.182 21.912 1.00 65.62 130 ARG A C 1
ATOM 1055 O O . ARG A 1 130 ? 7.460 4.658 20.865 1.00 65.62 130 ARG A O 1
ATOM 1062 N N . VAL A 1 131 ? 8.465 2.994 22.011 1.00 60.69 131 VAL A N 1
ATOM 1063 C CA . VAL A 1 131 ? 8.668 2.108 20.856 1.00 60.69 131 VAL A CA 1
ATOM 1064 C C . VAL A 1 131 ? 7.459 1.184 20.693 1.00 60.69 131 VAL A C 1
ATOM 1066 O O . VAL A 1 131 ? 7.106 0.451 21.624 1.00 60.69 131 VAL A O 1
ATOM 1069 N N . ARG A 1 132 ? 6.770 1.230 19.549 1.00 62.81 132 ARG A N 1
ATOM 1070 C CA . ARG A 1 132 ? 5.642 0.316 19.265 1.00 62.81 132 ARG A CA 1
ATOM 1071 C C . ARG A 1 132 ? 6.142 -1.062 18.801 1.00 62.81 132 ARG A C 1
ATOM 1073 O O . ARG A 1 132 ? 7.276 -1.222 18.378 1.00 62.81 132 ARG A O 1
ATOM 1080 N N . CYS A 1 133 ? 5.283 -2.081 18.901 1.00 59.31 133 CYS A N 1
ATOM 1081 C CA . CYS A 1 133 ? 5.528 -3.453 18.415 1.00 59.31 133 CYS A CA 1
ATOM 1082 C C . CYS A 1 133 ? 6.646 -4.263 19.100 1.00 59.31 133 CYS A C 1
ATOM 1084 O O . CYS A 1 133 ? 6.871 -5.410 18.726 1.00 59.31 133 CYS A O 1
ATOM 1086 N N . ALA A 1 134 ? 7.253 -3.753 20.170 1.00 63.69 134 ALA A N 1
ATOM 1087 C CA . ALA A 1 134 ? 8.246 -4.482 20.960 1.00 63.69 134 ALA A CA 1
ATOM 1088 C C . ALA A 1 134 ? 7.651 -5.540 21.935 1.00 63.69 134 ALA A C 1
ATOM 1090 O O . ALA A 1 134 ? 8.354 -6.073 22.788 1.00 63.69 134 ALA A O 1
ATOM 1091 N N . GLY A 1 135 ? 6.362 -5.887 21.808 1.00 54.25 135 GLY A N 1
ATOM 1092 C CA . GLY A 1 135 ? 5.696 -6.894 22.649 1.00 54.25 135 GLY A CA 1
ATOM 1093 C C . GLY A 1 135 ? 5.345 -6.414 24.068 1.00 54.25 135 GLY A C 1
ATOM 1094 O O . GLY A 1 135 ? 5.432 -5.227 24.380 1.00 54.25 135 GLY A O 1
ATOM 1095 N N . LEU A 1 136 ? 4.873 -7.333 24.924 1.00 46.41 136 LEU A N 1
ATOM 1096 C CA . LEU A 1 136 ? 4.527 -7.063 26.327 1.00 46.41 136 LEU A CA 1
ATOM 1097 C C . LEU A 1 136 ? 5.762 -6.575 27.107 1.00 46.41 136 LEU A C 1
ATOM 1099 O O . LEU A 1 136 ? 6.610 -7.370 27.493 1.00 46.41 136 LEU A O 1
ATOM 1103 N N . GLY A 1 137 ? 5.808 -5.273 27.394 1.00 53.72 137 GLY A N 1
ATOM 1104 C CA . GLY A 1 137 ? 6.568 -4.732 28.519 1.00 53.72 137 GLY A CA 1
ATOM 1105 C C . GLY A 1 137 ? 8.053 -4.380 28.350 1.00 53.72 137 GLY A C 1
ATOM 1106 O O . GLY A 1 137 ? 8.739 -4.424 29.368 1.00 53.72 137 GLY A O 1
ATOM 1107 N N . PRO A 1 138 ? 8.600 -3.962 27.196 1.00 47.22 138 PRO A N 1
ATOM 1108 C CA . PRO A 1 138 ? 9.853 -3.227 27.234 1.00 47.22 138 PRO A CA 1
ATOM 1109 C C . PRO A 1 138 ? 9.546 -1.758 27.535 1.00 47.22 138 PRO A C 1
ATOM 1111 O O . PRO A 1 138 ? 9.051 -1.000 26.699 1.00 47.22 138 PRO A O 1
ATOM 1114 N N . THR A 1 139 ? 9.844 -1.331 28.756 1.00 50.81 139 THR A N 1
ATOM 1115 C CA . THR A 1 139 ? 10.186 0.072 28.999 1.00 50.81 139 THR A CA 1
ATOM 1116 C C . THR A 1 139 ? 11.474 0.394 28.226 1.00 50.81 139 THR A C 1
ATOM 1118 O O . THR A 1 139 ? 12.360 -0.457 28.162 1.00 50.81 139 THR A O 1
ATOM 1121 N N . PRO A 1 140 ? 11.644 1.607 27.670 1.00 52.28 140 PRO A N 1
ATOM 1122 C CA . PRO A 1 140 ? 12.848 2.001 26.921 1.00 52.28 140 PRO A CA 1
ATOM 1123 C C . PRO A 1 140 ? 14.179 1.747 27.652 1.00 52.28 140 PRO A C 1
ATOM 1125 O O . PRO A 1 140 ? 15.218 1.634 27.009 1.00 52.28 140 PRO A O 1
ATOM 1128 N N . SER A 1 141 ? 14.136 1.599 28.981 1.00 51.81 141 SER A N 1
ATOM 1129 C CA . SER A 1 141 ? 15.254 1.204 29.846 1.00 51.81 141 SER A CA 1
ATOM 1130 C C . SER A 1 141 ? 15.852 -0.179 2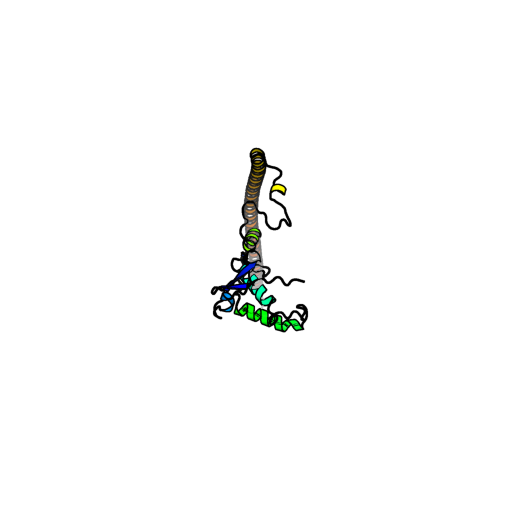9.551 1.00 51.81 141 SER A C 1
ATOM 1132 O O . SER A 1 141 ? 16.917 -0.501 30.070 1.00 51.81 141 SER A O 1
ATOM 1134 N N . THR A 1 142 ? 15.184 -1.027 28.762 1.00 48.97 142 THR A N 1
ATOM 1135 C CA . THR A 1 142 ? 15.716 -2.341 28.357 1.00 48.97 142 THR A CA 1
ATOM 1136 C C . THR A 1 142 ? 16.522 -2.272 27.054 1.00 48.97 142 THR A C 1
ATOM 1138 O O . THR A 1 142 ? 17.392 -3.109 26.842 1.00 48.97 142 THR A O 1
ATOM 1141 N N . TYR A 1 143 ? 16.275 -1.265 26.206 1.00 52.78 143 TYR A N 1
ATOM 1142 C CA . TYR A 1 143 ? 17.077 -0.993 25.000 1.00 52.78 143 TYR A CA 1
ATOM 1143 C C . TYR A 1 143 ? 18.235 -0.037 25.291 1.00 52.78 143 TYR A C 1
ATOM 1145 O O . TYR A 1 143 ? 19.332 -0.187 24.762 1.00 52.78 143 TYR A O 1
ATOM 1153 N N . LEU A 1 144 ? 17.983 0.942 26.155 1.00 54.88 144 LEU A N 1
ATOM 1154 C CA . LEU A 1 144 ? 18.953 1.908 26.639 1.00 54.88 144 LEU A CA 1
ATOM 1155 C C . LEU A 1 144 ? 19.266 1.494 28.076 1.00 54.88 144 LEU A C 1
ATOM 1157 O O . LEU A 1 144 ? 18.442 1.724 28.956 1.00 54.88 144 LEU A O 1
ATOM 1161 N N . GLY A 1 145 ? 20.393 0.809 28.292 1.00 51.22 145 GLY A N 1
ATOM 1162 C CA . GLY A 1 145 ? 20.814 0.296 29.604 1.00 51.22 145 GLY A CA 1
ATOM 1163 C C . GLY A 1 145 ? 20.805 1.342 30.739 1.00 51.22 145 GLY A C 1
ATOM 1164 O O . GLY A 1 145 ? 20.523 2.521 30.513 1.00 51.22 145 GLY A O 1
ATOM 1165 N N . PRO A 1 146 ? 21.103 0.932 31.989 1.00 49.94 146 PRO A N 1
ATOM 1166 C CA . PRO A 1 146 ? 20.857 1.750 33.173 1.00 49.94 146 PRO A CA 1
ATOM 1167 C C . PRO A 1 146 ? 21.554 3.105 33.058 1.00 49.94 146 PRO A C 1
ATOM 1169 O O . PRO A 1 146 ? 22.767 3.161 32.881 1.00 49.94 146 PRO A O 1
ATOM 1172 N N . SER A 1 147 ? 20.743 4.165 33.146 1.00 47.28 147 SER A N 1
ATOM 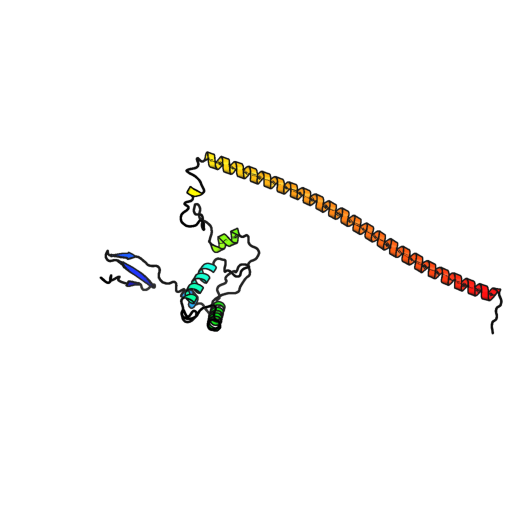1173 C CA . SER A 1 147 ? 21.105 5.582 33.242 1.00 47.28 147 SER A CA 1
ATOM 1174 C C . SER A 1 147 ? 22.482 5.909 32.677 1.00 47.28 147 SER A C 1
ATOM 1176 O O . SER A 1 147 ? 23.458 6.098 33.399 1.00 47.28 147 SER A O 1
ATOM 1178 N N . CYS A 1 148 ? 22.538 5.999 31.357 1.00 43.41 148 CYS A N 1
ATOM 1179 C CA . CYS A 1 148 ? 23.646 6.599 30.650 1.00 43.41 148 CYS A CA 1
ATOM 1180 C C . CYS A 1 148 ? 23.945 8.001 31.205 1.00 43.41 148 CYS A C 1
ATOM 1182 O O . CYS A 1 148 ? 23.176 8.949 31.028 1.00 43.41 148 CYS A O 1
ATOM 1184 N N . SER A 1 149 ? 25.104 8.152 31.841 1.00 56.47 149 SER A N 1
ATOM 1185 C CA . SER A 1 149 ? 25.757 9.451 31.961 1.00 56.47 149 SER A CA 1
ATOM 1186 C C . SER A 1 149 ? 25.812 10.064 30.559 1.00 56.47 149 SER A C 1
ATOM 1188 O O . SER A 1 149 ? 26.191 9.377 29.609 1.00 56.47 149 SER A O 1
ATOM 1190 N N . SER A 1 150 ? 25.464 11.341 30.411 1.00 57.00 150 SER A N 1
ATOM 1191 C CA . SER A 1 150 ? 25.483 12.066 29.126 1.00 57.00 150 SER A CA 1
ATOM 1192 C C . SER A 1 150 ? 26.792 11.882 28.337 1.00 57.00 150 SER A C 1
ATOM 1194 O O . SER A 1 150 ? 26.780 11.847 27.111 1.00 57.00 150 SER A O 1
ATOM 1196 N N . ALA A 1 151 ? 27.911 11.653 29.030 1.00 54.44 151 ALA A N 1
ATOM 1197 C CA . ALA A 1 151 ? 29.203 11.319 28.433 1.00 54.44 151 ALA A CA 1
ATOM 1198 C C . ALA A 1 151 ? 29.219 10.008 27.615 1.00 54.44 151 ALA A C 1
ATOM 1200 O O . ALA A 1 151 ? 29.857 9.964 26.567 1.00 54.44 151 ALA A O 1
ATOM 1201 N N . SER A 1 152 ? 28.513 8.958 28.054 1.00 50.56 152 SER A N 1
ATOM 1202 C CA . SER A 1 152 ? 28.497 7.653 27.373 1.00 50.56 152 SER A CA 1
ATOM 1203 C C . SER A 1 152 ? 27.608 7.644 26.131 1.00 50.56 152 SER A C 1
ATOM 1205 O O . SER A 1 152 ? 27.895 6.901 25.203 1.00 50.56 152 SER A O 1
ATOM 1207 N N . ILE A 1 153 ? 26.542 8.454 26.102 1.00 54.72 153 ILE A N 1
ATOM 1208 C CA . ILE A 1 153 ? 25.731 8.642 24.887 1.00 54.72 153 ILE A CA 1
ATOM 1209 C C . ILE A 1 153 ? 26.528 9.441 23.866 1.00 54.72 153 ILE A C 1
ATOM 1211 O O . ILE A 1 153 ? 26.549 9.091 22.691 1.00 54.72 153 ILE A O 1
ATOM 1215 N N . ASN A 1 154 ? 27.198 10.510 24.305 1.00 59.91 154 ASN A N 1
ATOM 1216 C CA . ASN A 1 154 ? 27.960 11.357 23.399 1.00 59.91 154 ASN A CA 1
ATOM 1217 C C . ASN A 1 154 ? 29.095 10.572 22.733 1.00 59.91 154 ASN A C 1
ATOM 1219 O O . ASN A 1 154 ? 29.310 10.750 21.540 1.00 59.91 154 ASN A O 1
ATOM 1223 N N . SER A 1 155 ? 29.772 9.664 23.445 1.00 59.06 155 SER A N 1
ATOM 1224 C CA . SER A 1 155 ? 30.830 8.837 22.853 1.00 59.06 155 SER A CA 1
ATOM 1225 C C . SER A 1 155 ? 30.299 7.834 21.824 1.00 59.06 155 SER A C 1
ATOM 1227 O O . SER A 1 155 ? 30.848 7.763 20.727 1.00 59.06 155 SER A O 1
ATOM 1229 N N . THR A 1 156 ? 29.210 7.114 22.112 1.00 60.66 156 THR A N 1
ATOM 1230 C CA . THR A 1 156 ? 28.621 6.159 21.154 1.00 60.66 156 THR A CA 1
ATOM 1231 C C . THR A 1 156 ? 27.978 6.857 19.959 1.00 60.66 156 THR A C 1
ATOM 1233 O O . THR A 1 156 ? 28.130 6.403 18.831 1.00 60.66 156 THR A O 1
ATOM 1236 N N . THR A 1 157 ? 27.316 7.996 20.170 1.00 61.41 157 THR A N 1
ATOM 1237 C CA . THR A 1 157 ? 26.736 8.799 19.083 1.00 61.41 157 THR A CA 1
ATOM 1238 C C . THR A 1 157 ? 27.825 9.412 18.210 1.00 61.41 157 THR A C 1
ATOM 1240 O O . THR A 1 157 ? 27.688 9.416 16.993 1.00 61.41 157 THR A O 1
ATOM 1243 N N . THR A 1 158 ? 28.933 9.871 18.801 1.00 66.81 158 THR A N 1
ATOM 1244 C CA . THR A 1 158 ? 30.080 10.389 18.038 1.00 66.81 158 THR A CA 1
ATOM 1245 C C . THR A 1 158 ? 30.764 9.271 17.251 1.00 66.81 158 THR A C 1
ATOM 1247 O O . THR A 1 158 ? 31.058 9.467 16.079 1.00 66.81 158 THR A O 1
ATOM 1250 N N . SER A 1 159 ? 30.955 8.084 17.841 1.00 69.62 159 SER A N 1
ATOM 1251 C CA . SER A 1 159 ? 31.530 6.925 17.135 1.00 69.62 159 SER A CA 1
ATOM 1252 C C . SER A 1 159 ? 30.676 6.517 15.936 1.00 69.62 159 SER A C 1
ATOM 1254 O O . SER A 1 159 ? 31.178 6.442 14.819 1.00 69.62 159 SER A O 1
ATOM 1256 N N . ASN A 1 160 ? 29.367 6.357 16.147 1.00 73.19 160 ASN A N 1
ATOM 1257 C CA . ASN A 1 160 ? 28.444 5.981 15.081 1.00 73.19 160 ASN A CA 1
ATOM 1258 C C . ASN A 1 160 ? 28.316 7.089 14.020 1.00 73.19 160 ASN A C 1
ATOM 1260 O O . ASN A 1 160 ? 28.197 6.785 12.838 1.00 73.19 160 ASN A O 1
ATOM 1264 N N . SER A 1 161 ? 28.363 8.370 14.412 1.00 77.12 161 SER A N 1
ATOM 1265 C CA . SER A 1 161 ? 28.382 9.495 13.463 1.00 77.12 161 SER A CA 1
ATOM 1266 C C . SER A 1 161 ? 29.631 9.453 12.590 1.00 77.12 161 SER A C 1
ATOM 1268 O O . SER A 1 161 ? 29.520 9.553 11.374 1.00 77.12 161 SER A O 1
ATOM 1270 N N . ASN A 1 162 ? 30.803 9.235 13.190 1.00 82.19 162 ASN A N 1
ATOM 1271 C CA . ASN A 1 162 ? 32.067 9.167 12.462 1.00 82.19 162 ASN A CA 1
ATOM 1272 C C . ASN A 1 162 ? 32.090 7.990 11.474 1.00 82.19 162 ASN A C 1
ATOM 1274 O O . ASN A 1 162 ? 32.563 8.145 10.352 1.00 82.19 162 ASN A O 1
ATOM 1278 N N . GLU A 1 163 ? 31.553 6.830 11.863 1.00 85.81 163 GLU A N 1
ATOM 1279 C CA . GLU A 1 163 ? 31.409 5.673 10.970 1.00 85.81 163 GLU A CA 1
ATOM 1280 C C . GLU A 1 163 ? 30.450 5.966 9.810 1.00 85.81 163 GLU A C 1
ATOM 1282 O O . GLU A 1 163 ? 30.758 5.663 8.658 1.00 85.81 163 GLU A O 1
ATOM 1287 N N . VAL A 1 164 ? 29.310 6.609 10.082 1.00 83.56 164 VAL A N 1
ATOM 1288 C CA . VAL A 1 164 ? 28.350 7.009 9.043 1.00 83.56 164 VAL A CA 1
ATOM 1289 C C . VAL A 1 164 ? 28.961 8.034 8.086 1.00 83.56 164 VAL A C 1
ATOM 1291 O O . VAL A 1 164 ? 28.742 7.940 6.878 1.00 83.56 164 VAL A O 1
ATOM 1294 N N . ASP A 1 165 ? 29.742 8.987 8.585 1.00 84.50 165 ASP A N 1
ATOM 1295 C CA . ASP A 1 165 ? 30.407 9.998 7.761 1.00 84.50 165 ASP A CA 1
ATOM 1296 C C . ASP A 1 165 ? 31.562 9.403 6.933 1.00 84.50 165 ASP A C 1
ATOM 1298 O O . ASP A 1 165 ? 31.740 9.771 5.766 1.00 84.50 165 ASP A O 1
ATOM 1302 N N . ALA A 1 166 ? 32.286 8.416 7.472 1.00 90.44 166 ALA A N 1
ATOM 1303 C CA . ALA A 1 166 ? 33.291 7.651 6.733 1.00 90.44 166 ALA A CA 1
ATOM 1304 C C . ALA A 1 166 ? 32.657 6.827 5.599 1.00 90.44 166 ALA A C 1
ATOM 1306 O O . ALA A 1 166 ? 33.077 6.943 4.448 1.00 90.44 166 ALA A O 1
ATOM 1307 N N . LEU A 1 167 ? 31.582 6.086 5.889 1.00 91.44 167 LEU A N 1
ATOM 1308 C CA . LEU A 1 167 ? 30.844 5.309 4.885 1.00 91.44 167 LEU A CA 1
ATOM 1309 C C . LEU A 1 167 ? 30.232 6.204 3.800 1.00 91.44 167 LEU A C 1
ATOM 1311 O O . LEU A 1 167 ? 30.220 5.852 2.622 1.00 91.44 167 LEU A O 1
ATOM 1315 N N . ARG A 1 168 ? 29.731 7.389 4.167 1.00 92.38 168 ARG A N 1
ATOM 1316 C CA . ARG A 1 168 ? 29.240 8.376 3.192 1.00 92.38 168 ARG A CA 1
ATOM 1317 C C . ARG A 1 168 ? 30.347 8.860 2.264 1.00 92.38 168 ARG A C 1
ATOM 1319 O O . ARG A 1 168 ? 30.086 9.037 1.077 1.00 92.38 168 ARG A O 1
ATOM 1326 N N . SER A 1 169 ? 31.549 9.061 2.795 1.00 92.75 169 SER A N 1
ATOM 1327 C CA . SER A 1 169 ? 32.711 9.486 2.012 1.00 92.75 169 SER A CA 1
ATOM 1328 C C . SER A 1 169 ? 33.144 8.396 1.026 1.00 92.75 169 SER A C 1
ATOM 1330 O O . SER A 1 169 ? 33.315 8.687 -0.155 1.00 92.75 169 SER A O 1
ATOM 1332 N N . GLU A 1 170 ? 33.183 7.136 1.463 1.00 94.38 170 GLU A N 1
ATOM 1333 C CA . GLU A 1 170 ? 33.472 5.976 0.604 1.00 94.38 170 GLU A CA 1
ATOM 1334 C C . GLU A 1 170 ? 32.434 5.818 -0.523 1.00 94.38 170 GLU A C 1
ATOM 1336 O O . GLU A 1 170 ? 32.777 5.613 -1.686 1.00 94.38 170 GLU A O 1
ATOM 1341 N N . VAL A 1 171 ? 31.143 6.009 -0.226 1.00 93.00 171 VAL A N 1
ATOM 1342 C CA . VAL A 1 171 ? 30.082 5.985 -1.251 1.00 93.00 171 VAL A CA 1
ATOM 1343 C C . VAL A 1 171 ? 30.244 7.114 -2.276 1.00 93.00 171 VAL A C 1
ATOM 1345 O O . VAL A 1 171 ? 29.886 6.929 -3.441 1.00 93.00 171 VAL A O 1
ATOM 1348 N N . ILE A 1 172 ? 30.746 8.286 -1.876 1.00 93.56 172 ILE A N 1
ATOM 1349 C CA . ILE A 1 172 ? 31.026 9.390 -2.807 1.00 93.56 172 ILE A CA 1
ATOM 1350 C C . ILE A 1 172 ? 32.202 9.029 -3.721 1.00 93.56 172 ILE A C 1
ATOM 1352 O O . ILE A 1 172 ? 32.114 9.255 -4.927 1.00 93.56 172 ILE A O 1
ATOM 1356 N N . GLU A 1 173 ? 33.256 8.429 -3.175 1.00 94.56 173 GLU A N 1
ATOM 1357 C CA . GLU A 1 173 ? 34.428 7.990 -3.936 1.00 94.56 173 GLU A CA 1
ATOM 1358 C C . GLU A 1 173 ? 34.059 6.918 -4.972 1.00 94.56 173 GLU A C 1
ATOM 1360 O O . GLU A 1 173 ? 34.254 7.130 -6.169 1.00 94.56 173 GLU A O 1
ATOM 1365 N N . LEU A 1 174 ? 33.361 5.857 -4.553 1.00 95.19 174 LEU A N 1
ATOM 1366 C CA . LEU A 1 174 ? 32.867 4.806 -5.454 1.00 95.19 174 LEU A CA 1
ATOM 1367 C C . LEU A 1 174 ? 31.935 5.349 -6.549 1.00 95.19 174 LEU A C 1
ATOM 1369 O O . LEU A 1 174 ? 31.900 4.838 -7.671 1.00 95.19 174 LEU A O 1
ATOM 1373 N N . ARG A 1 175 ? 31.148 6.391 -6.251 1.00 93.19 175 ARG A N 1
ATOM 1374 C CA . ARG A 1 175 ? 30.299 7.053 -7.255 1.00 93.19 175 ARG A CA 1
ATOM 1375 C C . ARG A 1 175 ? 31.115 7.808 -8.298 1.00 93.19 175 ARG A C 1
ATOM 1377 O O . ARG A 1 175 ? 30.699 7.820 -9.457 1.00 93.19 175 ARG A O 1
ATOM 1384 N N . ASN A 1 176 ? 32.231 8.416 -7.905 1.00 94.81 176 ASN A N 1
ATOM 1385 C CA . ASN A 1 176 ? 33.130 9.104 -8.827 1.00 94.81 176 ASN A CA 1
ATOM 1386 C C . ASN A 1 176 ? 33.855 8.099 -9.729 1.00 94.81 176 ASN A C 1
ATOM 1388 O O . ASN A 1 176 ? 33.822 8.266 -10.946 1.00 94.81 176 ASN A O 1
ATOM 1392 N N . GLU A 1 177 ? 34.387 7.010 -9.167 1.00 95.88 177 GLU A N 1
ATOM 1393 C CA . GLU A 1 177 ? 35.000 5.921 -9.947 1.00 95.88 177 GLU A CA 1
ATOM 1394 C C . GLU A 1 177 ? 34.009 5.317 -10.952 1.00 95.88 177 GLU A C 1
ATOM 1396 O O . GLU A 1 177 ? 34.322 5.110 -12.125 1.00 95.88 177 GLU A O 1
ATOM 1401 N N . LEU A 1 178 ? 32.758 5.092 -10.530 1.00 93.62 178 LEU A N 1
ATOM 1402 C CA . LEU A 1 178 ? 31.708 4.601 -11.421 1.00 93.62 178 LEU A CA 1
ATOM 1403 C C . LEU A 1 178 ? 31.375 5.604 -12.538 1.00 93.62 178 LEU A C 1
ATOM 1405 O O . LEU A 1 178 ? 30.994 5.190 -13.635 1.00 93.62 178 LEU A O 1
ATOM 1409 N N . ALA A 1 179 ? 31.454 6.909 -12.270 1.00 92.62 179 ALA A N 1
ATOM 1410 C CA . ALA A 1 179 ? 31.227 7.940 -13.280 1.00 92.62 179 ALA A CA 1
ATOM 1411 C C . ALA A 1 179 ? 32.361 7.966 -14.316 1.00 92.62 179 ALA A C 1
ATOM 1413 O O . ALA A 1 179 ? 32.081 8.040 -15.515 1.00 92.62 179 ALA A O 1
ATOM 1414 N N . GLU A 1 180 ? 33.609 7.828 -13.869 1.00 94.19 180 GLU A N 1
ATOM 1415 C CA . GLU A 1 180 ? 34.789 7.741 -14.732 1.00 94.19 180 GLU A CA 1
ATOM 1416 C C . GLU A 1 180 ? 34.742 6.490 -15.619 1.00 94.19 180 GLU A C 1
ATOM 1418 O O . GLU A 1 180 ? 34.739 6.612 -16.847 1.00 94.19 180 GLU A O 1
ATOM 1423 N N . ALA A 1 181 ? 34.531 5.307 -15.034 1.00 93.75 181 ALA A N 1
ATOM 1424 C CA . ALA A 1 181 ? 34.398 4.053 -15.782 1.00 93.75 181 ALA A CA 1
ATOM 1425 C C . ALA A 1 181 ? 33.253 4.095 -16.812 1.00 93.75 181 ALA A C 1
ATOM 1427 O O . ALA A 1 181 ? 33.353 3.541 -17.908 1.00 93.75 181 ALA A O 1
ATOM 1428 N N . LYS A 1 182 ? 32.144 4.782 -16.500 1.00 93.38 182 LYS A N 1
ATOM 1429 C CA . LYS A 1 182 ? 31.052 4.990 -17.464 1.00 93.38 182 LYS A CA 1
ATOM 1430 C C . LYS A 1 182 ? 31.471 5.877 -18.632 1.00 93.38 182 LYS A C 1
ATOM 1432 O O . LYS A 1 182 ? 31.031 5.611 -19.749 1.00 93.38 182 LYS A O 1
ATOM 1437 N N . SER A 1 183 ? 32.283 6.906 -18.397 1.00 93.50 183 SER A N 1
ATOM 1438 C CA . SER A 1 183 ? 32.784 7.769 -19.471 1.00 93.50 183 SER A CA 1
ATOM 1439 C C . SER A 1 183 ? 33.723 7.012 -20.416 1.00 93.50 183 SER A C 1
ATOM 1441 O O . SER A 1 183 ? 33.550 7.094 -21.630 1.00 93.50 183 SER A O 1
ATOM 1443 N N . GLU A 1 184 ? 34.601 6.155 -19.886 1.00 94.88 184 GLU A N 1
ATOM 1444 C CA . GLU A 1 184 ? 35.461 5.283 -20.698 1.00 94.88 184 GLU A CA 1
ATOM 1445 C C . GLU A 1 184 ? 34.654 4.310 -21.567 1.00 94.88 184 GLU A C 1
ATOM 1447 O O . GLU A 1 184 ? 34.943 4.136 -22.751 1.00 94.88 184 GLU A O 1
ATOM 1452 N N . VAL A 1 185 ? 33.596 3.701 -21.017 1.00 95.06 185 VAL A N 1
ATOM 1453 C CA . VAL A 1 185 ? 32.708 2.813 -21.789 1.00 95.06 185 VAL A CA 1
ATOM 1454 C C . VAL A 1 185 ? 32.018 3.565 -22.930 1.00 95.06 185 VAL A C 1
ATOM 1456 O O . VAL A 1 185 ? 31.825 2.995 -24.006 1.00 95.06 185 VAL A O 1
ATOM 1459 N N . VAL A 1 186 ? 31.650 4.833 -22.726 1.00 94.75 186 VAL A N 1
ATOM 1460 C CA . VAL A 1 186 ? 31.051 5.671 -23.776 1.00 94.75 186 VAL A CA 1
ATOM 1461 C C . VAL A 1 186 ? 32.058 5.960 -24.894 1.00 94.75 186 VAL A C 1
ATOM 1463 O O . VAL A 1 186 ? 31.698 5.814 -26.064 1.00 94.75 186 VAL A O 1
ATOM 1466 N N . GLU A 1 187 ? 33.309 6.282 -24.562 1.00 93.69 187 GLU A N 1
ATOM 1467 C CA . GLU A 1 187 ? 34.383 6.499 -25.547 1.00 93.69 187 GLU A CA 1
ATOM 1468 C C . GLU A 1 187 ? 34.730 5.219 -26.322 1.00 93.69 187 GLU A C 1
ATOM 1470 O O . GLU A 1 187 ? 34.838 5.222 -27.548 1.00 93.69 187 GLU A O 1
ATOM 1475 N N . LEU A 1 188 ? 34.822 4.071 -25.647 1.00 94.50 188 LEU A N 1
ATOM 1476 C CA . LEU A 1 188 ? 35.031 2.791 -26.331 1.00 94.50 188 LEU A CA 1
ATOM 1477 C C . LEU A 1 188 ? 33.870 2.454 -27.275 1.00 94.50 188 LEU A C 1
ATOM 1479 O O . LEU A 1 188 ? 34.083 1.922 -28.368 1.00 94.50 188 LEU A O 1
ATOM 1483 N N . ARG A 1 189 ? 32.635 2.778 -26.878 1.00 94.69 189 ARG A N 1
ATOM 1484 C CA . ARG A 1 189 ? 31.448 2.562 -27.709 1.00 94.69 189 ARG A CA 1
ATOM 1485 C C . ARG A 1 189 ? 31.455 3.455 -28.951 1.00 94.69 189 ARG A C 1
ATOM 1487 O O . ARG A 1 189 ? 31.121 2.959 -30.023 1.00 94.69 189 ARG A O 1
ATOM 1494 N N . SER A 1 190 ? 31.862 4.721 -28.834 1.00 94.44 190 SER A N 1
ATOM 1495 C CA . SER A 1 190 ? 31.977 5.627 -29.987 1.00 94.44 190 SER A CA 1
ATOM 1496 C C . SER A 1 190 ? 33.044 5.143 -30.978 1.00 94.44 190 SER A C 1
ATOM 1498 O O . SER A 1 190 ? 32.788 5.101 -32.184 1.00 94.44 190 SER A O 1
ATOM 1500 N N . GLY A 1 191 ? 34.190 4.666 -30.478 1.00 96.00 191 GLY A N 1
ATOM 1501 C CA . GLY A 1 191 ? 35.234 4.054 -31.302 1.00 96.00 191 GLY A CA 1
ATOM 1502 C C . GLY A 1 191 ? 34.756 2.791 -32.025 1.00 96.00 191 GLY A C 1
ATOM 1503 O O . GLY A 1 191 ? 35.033 2.607 -33.213 1.00 96.00 191 GLY A O 1
ATOM 1504 N N . MET A 1 192 ? 33.981 1.940 -31.347 1.00 94.50 192 MET A N 1
ATOM 1505 C CA . MET A 1 192 ? 33.380 0.754 -31.962 1.00 94.50 192 MET A CA 1
ATOM 1506 C C . MET A 1 192 ? 32.359 1.118 -33.052 1.00 94.50 192 MET A C 1
ATOM 1508 O O . MET A 1 192 ? 32.377 0.508 -34.122 1.00 94.50 192 MET A O 1
ATOM 1512 N N . ASP A 1 193 ? 31.525 2.137 -32.824 1.00 93.19 193 ASP A N 1
ATOM 1513 C CA . ASP A 1 193 ? 30.566 2.642 -33.817 1.00 93.19 193 ASP A CA 1
ATOM 1514 C C . ASP A 1 193 ? 31.297 3.214 -35.057 1.00 93.19 193 ASP A C 1
ATOM 1516 O O . ASP A 1 193 ? 30.874 2.984 -36.194 1.00 93.19 193 ASP A O 1
ATOM 1520 N N . GLN A 1 194 ? 32.440 3.887 -34.873 1.00 94.56 194 GLN A N 1
ATOM 1521 C CA . GLN A 1 194 ? 33.260 4.405 -35.975 1.00 94.56 194 GLN A CA 1
ATOM 1522 C C . GLN A 1 194 ? 33.903 3.288 -36.808 1.00 94.56 194 GLN A C 1
ATOM 1524 O O . GLN A 1 194 ? 33.810 3.309 -38.039 1.00 94.56 194 GLN A O 1
ATOM 1529 N N . LEU A 1 195 ? 34.489 2.280 -36.157 1.00 95.00 195 LEU A N 1
ATOM 1530 C CA . LEU A 1 195 ? 35.032 1.106 -36.848 1.00 95.00 195 LEU A CA 1
ATOM 1531 C C . LEU A 1 195 ? 33.943 0.344 -37.612 1.00 95.00 195 LEU A C 1
ATOM 1533 O O . LEU A 1 195 ? 34.178 -0.127 -38.727 1.00 95.00 195 LEU A O 1
ATOM 1537 N N . GLN A 1 196 ? 32.737 0.252 -37.049 1.00 93.00 196 GLN A N 1
ATOM 1538 C CA . GLN A 1 196 ? 31.602 -0.373 -37.719 1.00 93.00 196 GLN A CA 1
ATOM 1539 C C . GLN A 1 196 ? 31.219 0.387 -39.001 1.00 93.00 196 GLN A C 1
ATOM 1541 O O . GLN A 1 196 ? 31.029 -0.242 -40.046 1.00 93.00 196 GLN A O 1
ATOM 1546 N N . MET A 1 197 ? 31.193 1.726 -38.961 1.00 93.88 197 MET A N 1
ATOM 1547 C CA . MET A 1 197 ? 30.982 2.544 -40.162 1.00 93.88 197 MET A CA 1
ATOM 1548 C C . MET A 1 197 ? 32.067 2.305 -41.216 1.00 93.88 197 MET A C 1
ATOM 1550 O O . MET A 1 197 ? 31.741 2.104 -42.386 1.00 93.88 197 MET A O 1
ATOM 1554 N N . GLU A 1 198 ? 33.346 2.279 -40.835 1.00 94.12 198 GLU A N 1
ATOM 1555 C CA . GLU A 1 198 ? 34.441 2.016 -41.779 1.00 94.12 198 GLU A CA 1
ATOM 1556 C C . GLU A 1 198 ? 34.293 0.650 -42.451 1.00 94.12 198 GLU A C 1
ATOM 1558 O O . GLU A 1 198 ? 34.365 0.547 -43.678 1.00 94.12 198 GLU A O 1
ATOM 1563 N N . VAL A 1 199 ? 33.987 -0.391 -41.678 1.00 94.44 199 VAL A N 1
ATOM 1564 C CA . VAL A 1 199 ? 33.720 -1.731 -42.211 1.00 94.44 199 VAL A CA 1
ATOM 1565 C C . VAL A 1 199 ? 32.565 -1.709 -43.219 1.00 94.44 199 VAL A C 1
ATOM 1567 O O . VAL A 1 199 ? 32.668 -2.327 -44.283 1.00 94.44 199 VAL A O 1
ATOM 1570 N N . ASP A 1 200 ? 31.482 -0.987 -42.940 1.00 93.00 200 ASP A N 1
ATOM 1571 C CA . ASP A 1 200 ? 30.324 -0.924 -43.835 1.00 93.00 200 ASP A CA 1
ATOM 1572 C C . ASP A 1 200 ? 30.591 -0.079 -45.095 1.00 93.00 200 ASP A C 1
ATOM 1574 O O . ASP A 1 200 ? 30.158 -0.449 -46.197 1.00 93.00 200 ASP A O 1
ATOM 1578 N N . THR A 1 201 ? 31.402 0.981 -44.995 1.00 91.19 201 THR A N 1
ATOM 1579 C CA . THR A 1 201 ? 31.890 1.712 -46.178 1.00 91.19 201 THR A CA 1
ATOM 1580 C C . THR A 1 201 ? 32.801 0.846 -47.045 1.00 91.19 201 THR A C 1
ATOM 1582 O O . THR A 1 201 ? 32.615 0.796 -48.262 1.00 91.19 201 THR A O 1
ATOM 1585 N N . LEU A 1 202 ? 33.729 0.092 -46.448 1.00 92.25 202 LEU A N 1
ATOM 1586 C CA . LEU A 1 202 ? 34.624 -0.813 -47.170 1.00 92.25 202 LEU A CA 1
ATOM 1587 C C . LEU A 1 202 ? 33.848 -1.925 -47.880 1.00 92.25 202 LEU A C 1
ATOM 1589 O O . LEU A 1 202 ? 34.121 -2.209 -49.051 1.00 92.25 202 LEU A O 1
ATOM 1593 N N . LYS A 1 203 ? 32.839 -2.511 -47.222 1.00 90.25 203 LYS A N 1
ATOM 1594 C CA . LYS A 1 203 ? 31.918 -3.468 -47.860 1.00 90.25 203 LYS A CA 1
ATOM 1595 C C . LYS A 1 203 ? 31.227 -2.842 -49.073 1.00 90.25 203 LYS A C 1
ATOM 1597 O O . LYS A 1 203 ? 31.217 -3.446 -50.146 1.00 90.25 203 LYS A O 1
ATOM 1602 N N . THR A 1 204 ? 30.718 -1.618 -48.935 1.00 87.81 204 THR A N 1
ATOM 1603 C CA . THR A 1 204 ? 30.032 -0.892 -50.018 1.00 87.81 204 THR A CA 1
ATOM 1604 C C . THR A 1 204 ? 30.970 -0.597 -51.195 1.00 87.81 204 THR A C 1
ATOM 1606 O O . THR A 1 204 ? 30.635 -0.871 -52.350 1.00 87.81 204 THR A O 1
ATOM 1609 N N . CYS A 1 205 ? 32.179 -0.104 -50.920 1.00 82.00 205 CYS A N 1
ATOM 1610 C CA . CYS A 1 205 ? 33.209 0.151 -51.928 1.00 82.00 205 CYS A CA 1
ATOM 1611 C C . CYS A 1 205 ? 33.612 -1.131 -52.670 1.00 82.00 205 CYS A C 1
ATOM 1613 O O . CYS A 1 205 ? 33.705 -1.130 -53.900 1.00 82.00 205 CYS A O 1
ATOM 1615 N N . SER A 1 206 ? 33.789 -2.240 -51.947 1.00 86.19 206 SER A N 1
ATOM 1616 C CA . SER A 1 206 ? 34.083 -3.551 -52.536 1.00 86.19 206 SER A CA 1
ATOM 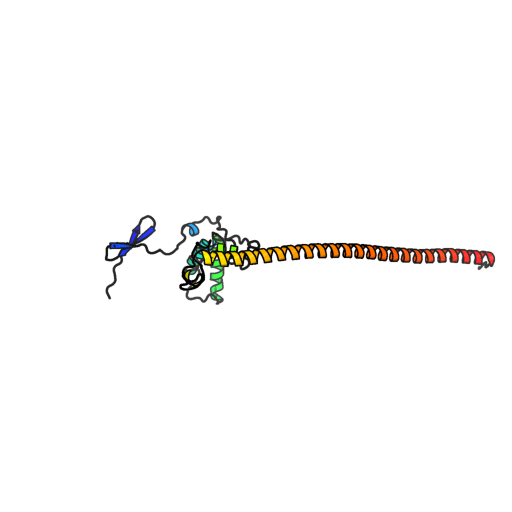1617 C C . SER A 1 206 ? 32.965 -4.018 -53.479 1.00 86.19 206 SER A C 1
ATOM 1619 O O . SER A 1 206 ? 33.240 -4.400 -54.623 1.00 86.19 206 SER A O 1
ATOM 1621 N N . CYS A 1 207 ? 31.696 -3.894 -53.066 1.00 75.94 207 CYS A N 1
ATOM 1622 C CA . CYS A 1 207 ? 30.540 -4.189 -53.917 1.00 75.94 207 CYS A CA 1
ATOM 1623 C C . CYS A 1 207 ? 30.538 -3.346 -55.202 1.00 75.94 207 CYS A C 1
ATOM 1625 O O . CYS A 1 207 ? 30.362 -3.895 -56.293 1.00 75.94 207 CYS A O 1
ATOM 1627 N N . ASN A 1 208 ? 30.801 -2.041 -55.103 1.00 76.31 208 ASN A N 1
ATOM 1628 C CA . ASN A 1 208 ? 30.839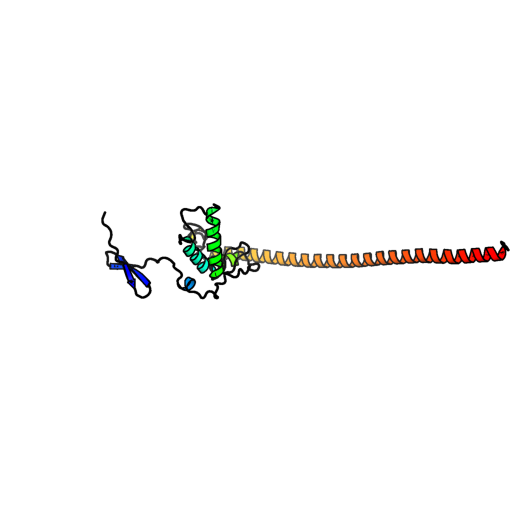 -1.142 -56.259 1.00 76.31 208 ASN A CA 1
ATOM 1629 C C . ASN A 1 208 ? 31.978 -1.476 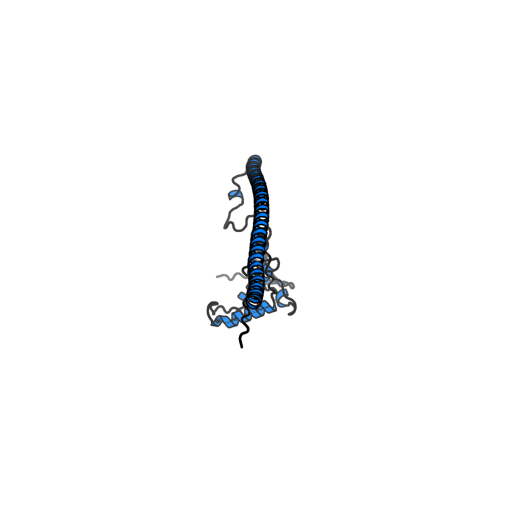-57.230 1.00 76.31 208 ASN A C 1
ATOM 1631 O O . ASN A 1 208 ? 31.759 -1.501 -58.443 1.00 76.31 208 ASN A O 1
ATOM 1635 N N . ILE A 1 209 ? 33.177 -1.795 -56.730 1.00 76.31 209 ILE A N 1
ATOM 1636 C CA . ILE A 1 209 ? 34.307 -2.221 -57.573 1.00 76.31 209 ILE A CA 1
ATOM 1637 C C . ILE A 1 209 ? 33.970 -3.532 -58.287 1.00 76.31 209 ILE A C 1
ATOM 1639 O O . ILE A 1 209 ? 34.237 -3.676 -59.482 1.00 76.31 209 ILE A O 1
ATOM 1643 N N . PHE A 1 210 ? 33.370 -4.487 -57.580 1.00 69.50 210 PHE A N 1
ATOM 1644 C CA . PHE A 1 210 ? 33.010 -5.782 -58.145 1.00 69.50 210 PHE A CA 1
ATOM 1645 C C . PHE A 1 210 ? 31.928 -5.669 -59.233 1.00 69.50 210 PHE A C 1
ATOM 1647 O O . PHE A 1 210 ? 32.061 -6.267 -60.307 1.00 69.50 210 PHE A O 1
ATOM 1654 N N . VAL A 1 211 ? 30.893 -4.853 -59.007 1.00 67.00 211 VAL A N 1
ATOM 1655 C CA . VAL A 1 211 ? 29.842 -4.564 -59.999 1.00 67.00 211 VAL A CA 1
ATOM 1656 C C . VAL A 1 211 ? 30.399 -3.762 -61.181 1.00 67.00 211 VAL A C 1
ATOM 1658 O O . VAL A 1 211 ? 30.155 -4.120 -62.335 1.00 67.00 211 VAL A O 1
ATOM 1661 N N . GLY A 1 212 ? 31.207 -2.732 -60.917 1.00 63.06 212 GLY A N 1
ATOM 1662 C CA . GLY A 1 212 ? 31.820 -1.878 -61.936 1.00 63.06 212 GLY A CA 1
ATOM 1663 C C . GLY A 1 212 ? 32.780 -2.637 -62.851 1.00 63.06 212 GLY A C 1
ATOM 1664 O O . GLY A 1 212 ? 32.693 -2.511 -64.074 1.00 63.06 212 GLY A O 1
ATOM 1665 N N . ARG A 1 213 ? 33.635 -3.507 -62.291 1.00 63.28 213 ARG A N 1
ATOM 1666 C CA . ARG A 1 213 ? 34.512 -4.382 -63.086 1.00 63.28 213 ARG A CA 1
ATOM 1667 C C . ARG A 1 213 ? 33.692 -5.328 -63.961 1.00 63.28 213 ARG A C 1
ATOM 1669 O O . ARG A 1 213 ? 33.961 -5.401 -65.155 1.00 63.28 213 ARG A O 1
ATOM 1676 N N . ARG A 1 214 ? 32.658 -6.000 -63.435 1.00 59.81 214 ARG A N 1
ATOM 1677 C CA . ARG A 1 214 ? 31.769 -6.848 -64.262 1.00 59.81 214 ARG A CA 1
ATOM 1678 C C . ARG A 1 214 ? 31.122 -6.072 -65.413 1.00 59.81 214 ARG A C 1
ATOM 1680 O O . ARG A 1 214 ? 31.037 -6.603 -66.518 1.00 59.81 214 ARG A O 1
ATOM 1687 N N . GLY A 1 215 ? 30.691 -4.833 -65.177 1.00 60.62 215 GLY A N 1
ATOM 1688 C CA . GLY A 1 215 ? 30.156 -3.953 -66.218 1.00 60.62 215 GLY A CA 1
ATOM 1689 C C . GLY A 1 215 ? 31.187 -3.630 -67.303 1.00 60.62 215 GLY A C 1
ATOM 1690 O O . GLY A 1 215 ? 30.910 -3.820 -68.486 1.00 60.62 215 GLY A O 1
ATOM 1691 N N . GLN A 1 216 ? 32.399 -3.228 -66.909 1.00 61.09 216 GLN A N 1
ATOM 1692 C CA . GLN A 1 216 ? 33.481 -2.911 -67.849 1.00 61.09 216 GLN A CA 1
ATOM 1693 C C . GLN A 1 216 ? 33.921 -4.121 -68.677 1.00 61.09 216 GLN A C 1
ATOM 1695 O O . GLN A 1 216 ? 34.067 -3.994 -69.891 1.00 61.09 216 GLN A O 1
ATOM 1700 N N . TRP A 1 217 ? 34.063 -5.301 -68.064 1.00 58.94 217 TRP A N 1
ATOM 1701 C CA . TRP A 1 217 ? 34.383 -6.533 -68.790 1.00 58.94 217 TRP A CA 1
ATOM 1702 C C . TRP A 1 217 ? 33.299 -6.894 -69.808 1.00 58.94 217 TRP A C 1
ATOM 1704 O O . TRP A 1 217 ? 33.634 -7.308 -70.911 1.00 58.94 217 TRP A O 1
ATOM 1714 N N . ARG A 1 218 ? 32.012 -6.685 -69.497 1.00 63.56 218 ARG A N 1
ATOM 1715 C CA . ARG A 1 218 ? 30.924 -6.905 -70.468 1.00 63.56 218 ARG A CA 1
ATOM 1716 C C . ARG A 1 218 ? 31.011 -5.945 -71.653 1.00 63.56 218 ARG A C 1
ATOM 1718 O O . ARG A 1 218 ? 30.876 -6.395 -72.784 1.00 63.56 218 ARG A O 1
ATOM 1725 N N . VAL A 1 219 ? 31.266 -4.657 -71.417 1.00 67.56 219 VAL A N 1
ATOM 1726 C CA . VAL A 1 219 ? 31.385 -3.657 -72.496 1.00 67.56 219 VAL A CA 1
ATOM 1727 C C . VAL A 1 219 ? 32.615 -3.929 -73.367 1.00 67.56 219 VAL A C 1
ATOM 1729 O O . VAL A 1 219 ? 32.494 -3.985 -74.589 1.00 67.56 219 VAL A O 1
ATOM 1732 N N . GLN A 1 220 ? 33.773 -4.180 -72.751 1.00 67.06 220 GLN A N 1
ATOM 1733 C CA . GLN A 1 220 ? 35.010 -4.560 -73.444 1.00 67.06 220 GLN A CA 1
ATOM 1734 C C . GLN A 1 220 ? 34.834 -5.855 -74.248 1.00 67.06 220 GLN A C 1
ATOM 1736 O O . GLN A 1 220 ? 35.237 -5.919 -75.404 1.00 67.06 220 GLN A O 1
ATOM 1741 N N . PHE A 1 221 ? 34.170 -6.865 -73.683 1.00 72.25 221 PHE A N 1
ATOM 1742 C CA . PHE A 1 221 ? 33.911 -8.134 -74.361 1.00 72.25 221 PHE A CA 1
ATOM 1743 C C . PHE A 1 221 ? 32.955 -7.983 -75.550 1.00 72.25 221 PHE A C 1
ATOM 1745 O O . PHE A 1 221 ? 33.207 -8.548 -76.611 1.00 72.25 221 PHE A O 1
ATOM 1752 N N . VAL A 1 222 ? 31.889 -7.185 -75.419 1.00 73.75 222 VAL A N 1
ATOM 1753 C CA . VAL A 1 222 ? 30.978 -6.881 -76.536 1.00 73.75 222 VAL A CA 1
ATOM 1754 C C . VAL A 1 222 ? 31.709 -6.116 -77.640 1.00 73.75 222 VAL A C 1
ATOM 1756 O O . VAL A 1 222 ? 31.541 -6.440 -78.813 1.00 73.75 222 VAL A O 1
ATOM 1759 N N . HIS A 1 223 ? 32.558 -5.151 -77.282 1.00 72.75 223 HIS A N 1
ATOM 1760 C CA . HIS A 1 223 ? 33.353 -4.395 -78.248 1.00 72.75 223 HIS A CA 1
ATOM 1761 C C . HIS A 1 223 ? 34.388 -5.282 -78.956 1.00 72.75 223 HIS A C 1
ATOM 1763 O O . HIS A 1 223 ? 34.509 -5.229 -80.177 1.00 72.75 223 HIS A O 1
ATOM 1769 N N . TYR A 1 224 ? 35.064 -6.165 -78.217 1.00 74.56 224 TYR A N 1
ATOM 1770 C CA . TYR A 1 224 ? 35.987 -7.156 -78.770 1.00 74.56 224 TYR A CA 1
ATOM 1771 C C . TYR A 1 224 ? 35.277 -8.138 -79.711 1.00 74.56 224 TYR A C 1
ATOM 1773 O O . TYR A 1 224 ? 35.751 -8.375 -80.816 1.00 74.56 224 TYR A O 1
ATOM 1781 N N . LEU A 1 225 ? 34.101 -8.656 -79.335 1.00 71.44 225 LEU A N 1
ATOM 1782 C CA . LEU A 1 225 ? 33.287 -9.508 -80.210 1.00 71.44 225 LEU A CA 1
ATOM 1783 C C . LEU A 1 225 ? 32.810 -8.773 -81.468 1.00 71.44 225 LEU A C 1
ATOM 1785 O O . LEU A 1 225 ? 32.737 -9.378 -82.538 1.00 71.44 225 LEU A O 1
ATOM 1789 N N . HIS A 1 226 ? 32.481 -7.485 -81.358 1.00 72.81 226 HIS A N 1
ATOM 1790 C CA . HIS A 1 226 ? 32.098 -6.669 -82.505 1.00 72.81 226 HIS A CA 1
ATOM 1791 C C . HIS A 1 226 ? 33.288 -6.456 -83.452 1.00 72.81 226 HIS A C 1
ATOM 1793 O O . HIS A 1 226 ? 33.165 -6.698 -84.649 1.00 72.81 226 HIS A O 1
ATOM 1799 N N . GLN A 1 227 ? 34.465 -6.109 -82.922 1.00 70.00 227 GLN A N 1
ATOM 1800 C CA . GLN A 1 227 ? 35.692 -5.984 -83.714 1.00 70.00 227 GLN A CA 1
ATOM 1801 C C . GLN A 1 227 ? 36.125 -7.313 -84.343 1.00 70.00 227 GLN A C 1
ATOM 1803 O O . GLN A 1 227 ? 36.497 -7.336 -85.512 1.00 70.00 227 GLN A O 1
ATOM 1808 N N . ALA A 1 228 ? 36.014 -8.429 -83.618 1.00 68.94 228 ALA A N 1
ATOM 1809 C CA . ALA A 1 228 ? 36.302 -9.760 -84.146 1.00 68.94 228 ALA A CA 1
ATOM 1810 C C . ALA A 1 228 ? 35.348 -10.142 -85.291 1.00 68.94 228 ALA A C 1
ATOM 1812 O O . ALA A 1 228 ? 35.791 -10.716 -86.283 1.00 68.94 228 ALA A O 1
ATOM 1813 N N . LYS A 1 229 ? 34.058 -9.778 -85.205 1.00 68.31 229 LYS A N 1
ATOM 1814 C CA . LYS A 1 229 ? 33.100 -9.950 -86.313 1.00 68.31 229 LYS A CA 1
ATOM 1815 C C . LYS A 1 229 ? 33.471 -9.119 -87.543 1.00 68.31 229 LYS A C 1
ATOM 1817 O O . LYS A 1 229 ? 33.367 -9.629 -88.653 1.00 68.31 229 LYS A O 1
ATOM 1822 N N . VAL A 1 230 ? 33.909 -7.875 -87.345 1.00 69.50 230 VAL A N 1
ATOM 1823 C CA . VAL A 1 230 ? 34.301 -6.961 -88.432 1.00 69.50 230 VAL A CA 1
ATOM 1824 C C . VAL A 1 230 ? 35.605 -7.409 -89.105 1.00 69.50 230 VAL A C 1
ATOM 1826 O O . VAL A 1 230 ? 35.688 -7.401 -90.328 1.00 69.50 230 VAL A O 1
ATOM 1829 N N . LEU A 1 231 ? 36.605 -7.846 -88.332 1.00 58.84 231 LEU A N 1
ATOM 1830 C CA . LEU A 1 231 ? 37.917 -8.261 -88.850 1.00 58.84 231 LEU A CA 1
ATOM 1831 C C . LEU A 1 231 ? 37.913 -9.646 -89.504 1.00 58.84 231 LEU A C 1
ATOM 1833 O O . LEU A 1 231 ? 38.656 -9.862 -90.457 1.00 58.84 231 LEU A O 1
ATOM 1837 N N . HIS A 1 232 ? 37.090 -10.582 -89.023 1.00 59.88 232 HIS A N 1
ATOM 1838 C CA . HIS A 1 232 ? 37.026 -11.930 -89.596 1.00 59.88 232 HIS A CA 1
ATOM 1839 C C . HIS A 1 232 ? 35.973 -12.109 -90.688 1.00 59.88 232 HIS A C 1
ATOM 1841 O O . HIS A 1 232 ? 35.838 -13.228 -91.178 1.00 59.88 232 HIS A O 1
ATOM 1847 N N . GLY A 1 233 ? 35.249 -11.055 -91.088 1.00 60.41 233 GLY A N 1
ATOM 1848 C CA . GLY A 1 233 ? 34.333 -11.115 -92.230 1.00 60.41 233 GLY A CA 1
ATOM 1849 C C . GLY A 1 233 ? 33.410 -12.333 -92.188 1.00 60.41 233 GLY A C 1
ATOM 1850 O O . GLY A 1 233 ? 33.200 -12.987 -93.206 1.00 60.41 233 GLY A O 1
ATOM 1851 N N . VAL A 1 234 ? 32.902 -12.694 -91.005 1.00 56.81 234 VAL A N 1
ATOM 1852 C CA . VAL A 1 234 ? 31.914 -13.771 -90.900 1.00 56.81 234 VAL A CA 1
ATOM 1853 C C . VAL A 1 234 ? 30.558 -13.157 -91.199 1.00 56.81 234 VAL A C 1
ATOM 1855 O O . VAL A 1 234 ? 29.744 -12.896 -90.313 1.00 56.81 234 VAL A O 1
ATOM 1858 N N . ASP A 1 235 ? 30.367 -12.905 -92.487 1.00 52.97 235 ASP A N 1
ATOM 1859 C CA . ASP A 1 235 ? 29.076 -12.703 -93.112 1.00 52.97 235 ASP A CA 1
ATOM 1860 C C . ASP A 1 235 ? 28.348 -14.055 -93.050 1.00 52.97 235 ASP A C 1
ATOM 1862 O O . ASP A 1 235 ? 28.507 -14.934 -93.902 1.00 52.97 235 ASP A O 1
ATOM 1866 N N . LYS A 1 236 ? 27.649 -14.299 -91.939 1.00 50.91 236 LYS A N 1
ATOM 1867 C CA . LYS A 1 236 ? 26.754 -15.449 -91.815 1.00 50.91 236 LYS A CA 1
ATOM 1868 C C . LYS A 1 236 ? 25.372 -15.034 -92.301 1.00 50.91 236 LYS A C 1
ATOM 1870 O O . LYS A 1 236 ? 24.654 -14.328 -91.595 1.00 50.91 236 LYS A O 1
ATOM 1875 N N . ARG A 1 237 ? 25.054 -15.513 -93.508 1.00 38.66 237 ARG A N 1
ATOM 1876 C CA . ARG A 1 237 ? 23.714 -16.001 -93.860 1.00 38.66 237 ARG A CA 1
ATOM 1877 C C . ARG A 1 237 ? 23.140 -16.885 -92.754 1.00 38.66 237 ARG A C 1
ATOM 1879 O O . ARG A 1 237 ? 23.941 -17.602 -92.106 1.00 38.66 237 ARG A O 1
#

Foldseek 3Di:
DDDQDWDWDADPVGFTWTQHPVRDTDGDDDQDDPVVLVPDDQVDEDEFEAEPVRQTWADCNVVVVSVVVNQCPDCVLPPPVDDCVDPVNVVSVVVVVVVCVRSYDDYDYDDDDDPVVRCCRHPNDDDPQDDPPPPPDDRCCVVVPDDDDPVVCCVVVVVVVVVVVVVVVVVVVVVVVVVVVVVVVVVVVVVVVVVVVVVVVVVVVVVCVVVVVVVVCVVVVVVVVVVVCVVVVPPDD

Organism: NCBI:txid586396

Radius of gyration: 42.43 Å; chains: 1; bounding box: 68×36×139 Å

Secondary structure (DSSP, 8-state):
------EEEE-TTS-EEEE-TT--EE---PPP--HHHHTS-TT--B--EE-TTS-EESTTHHHHHHHHHHHTT-TTTS-TTS-TTSGGGHHHHHHHHHHHHHHB---EEPP---HHHHHHHHH-SPPTT--SSS-S---GGGTS-TT--HHHHHHHHHHHHHHHHHHHHHHHHHHHHHHHHHHHHHHHHHHHHHHHHHHHHHHHHHHHHHHHHHHHHHHHHHHHHHHHHHHTT----

Sequence (237 aa):
QIEEEVIEETDYDGFTTYVDKNGRRFRRRGPTVLADLWNMDPNEKIDVEVNKHGTPCGPESGLFASFLGVVARNGLFTPLELNWRKAEFRPYKAKILDLVQEKAYTLRQEGSFDNEQIFQKVHGPEHPGRVRCAGLGPTPSTYLGPSCSSASINSTTTSNSNEVDALRSEVIELRNELAEAKSEVVELRSGMDQLQMEVDTLKTCSCNIFVGRRGQWRVQFVHYLHQAKVLHGVDKR

pLDDT: mean 75.11, std 14.79, range [34.19, 96.0]